Protein AF-A0A149QSA7-F1 (afdb_monomer)

InterPro domains:
  IPR011104 HPr kinase/phosphorylase, C-terminal [PF07475] (36-108)
  IPR011104 HPr kinase/phosphorylase, C-terminal [cd01918] (39-152)
  IPR027417 P-loop containing nucleoside triphosphate hydrolase [G3DSA:3.40.50.300] (38-147)

Organism: NCBI:txid2724927

Solvent-accessible surface area (backbone atoms only — not comparable to full-atom values): 10712 Å² total; per-residue (Å²): 141,81,83,81,81,80,82,73,92,82,69,87,70,93,80,84,88,79,71,98,79,77,79,85,64,100,76,73,98,77,83,76,78,75,55,88,77,27,70,36,73,24,24,31,33,22,52,97,51,44,13,40,37,29,33,50,60,90,89,50,44,46,53,63,52,49,49,62,39,36,77,76,68,32,40,40,26,18,38,66,39,27,34,34,58,65,35,36,37,23,32,49,80,94,39,51,34,38,43,69,42,89,100,79,45,79,44,81,56,80,54,40,76,54,23,44,36,44,30,31,40,38,36,44,85,78,57,59,97,72,45,66,71,37,62,37,91,71,42,66,13,34,36,43,57,39,42,74,84,45,91,58,48,66,58,53,51,53,52,52,45,34,30,67,72,67,76,38,81,58,89,68,35,32,68,43,72,85,72,91,124

Nearest PDB structures (foldseek):
  1jb1-assembly1_A  TM=7.728E-01  e=1.420E-10  Lacticaseibacillus casei
  1kkl-assembly1_C  TM=7.504E-01  e=2.204E-10  Lacticaseibacillus casei
  1kkl-assembly1_B-2  TM=7.654E-01  e=4.987E-10  Lacticaseibacillus casei
  1ko7-assembly1_B  TM=7.505E-01  e=1.279E-09  Staphylococcus xylosus
  3tqf-assembly1_A  TM=7.378E-01  e=2.895E-09  Coxiella burnetii

Structure (mmCIF, N/CA/C/O backbone):
data_AF-A0A149QSA7-F1
#
_entry.id   AF-A0A149QSA7-F1
#
loop_
_atom_site.group_PDB
_atom_site.id
_atom_site.type_symbol
_atom_site.label_atom_id
_atom_site.label_alt_id
_atom_site.label_comp_id
_atom_site.label_asym_id
_atom_site.label_entity_id
_atom_site.label_seq_id
_atom_site.pdbx_PDB_ins_code
_atom_site.Cartn_x
_atom_site.Cartn_y
_atom_site.Cartn_z
_atom_site.occupancy
_atom_site.B_iso_or_equiv
_atom_site.auth_seq_id
_atom_site.auth_comp_id
_atom_site.auth_asym_id
_atom_site.auth_atom_id
_atom_site.pdbx_PDB_model_num
ATOM 1 N N . MET A 1 1 ? -25.552 29.345 -8.276 1.00 35.88 1 MET A N 1
ATOM 2 C CA . MET A 1 1 ? -24.712 30.332 -7.567 1.00 35.88 1 MET A CA 1
ATOM 3 C C . MET A 1 1 ? -24.567 29.843 -6.134 1.00 35.88 1 MET A C 1
ATOM 5 O O . MET A 1 1 ? -25.430 30.113 -5.314 1.00 35.8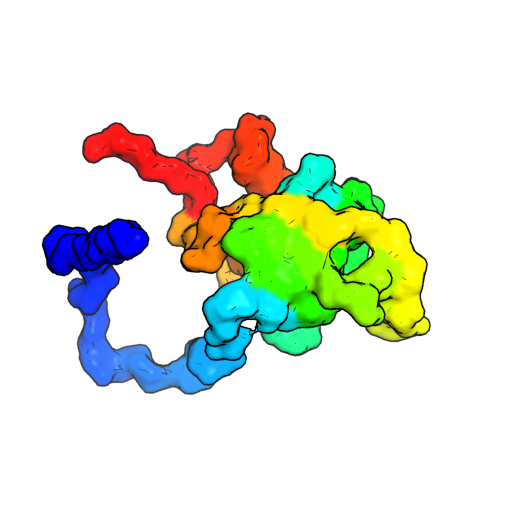8 1 MET A O 1
ATOM 9 N N . VAL A 1 2 ? -23.577 28.984 -5.885 1.00 30.23 2 VAL A N 1
ATOM 10 C CA . VAL A 1 2 ? -23.341 28.371 -4.568 1.00 30.23 2 VAL A CA 1
ATOM 11 C C . VAL A 1 2 ? -22.188 29.125 -3.919 1.00 30.23 2 VAL A C 1
ATOM 13 O O . VAL A 1 2 ? -21.126 29.280 -4.517 1.00 30.23 2 VAL A O 1
ATOM 16 N N . LEU A 1 3 ? -22.463 29.663 -2.737 1.00 27.41 3 LEU A N 1
ATOM 17 C CA . LEU A 1 3 ? -21.576 30.497 -1.940 1.00 27.41 3 LEU A CA 1
ATOM 18 C C . LEU A 1 3 ? -20.421 29.634 -1.396 1.00 27.41 3 LEU A C 1
ATOM 20 O O . LEU A 1 3 ? -20.658 28.694 -0.639 1.00 27.41 3 LEU A O 1
ATOM 24 N N . LEU A 1 4 ? -19.181 29.945 -1.778 1.00 29.92 4 LEU A N 1
ATOM 25 C CA . LEU A 1 4 ? -17.979 29.366 -1.175 1.00 29.92 4 LEU A CA 1
ATOM 26 C C . LEU A 1 4 ? -17.850 29.885 0.264 1.00 29.92 4 LEU A C 1
ATOM 28 O O . LEU A 1 4 ? -17.692 31.085 0.484 1.00 29.92 4 LEU A O 1
ATOM 32 N N . HIS A 1 5 ? -17.928 28.983 1.242 1.00 30.09 5 HIS A N 1
ATOM 33 C CA . HIS A 1 5 ? -17.632 29.291 2.638 1.00 30.09 5 HIS A CA 1
ATOM 34 C C . HIS A 1 5 ? -16.112 29.401 2.813 1.00 30.09 5 HIS A C 1
ATOM 36 O O . HIS A 1 5 ? -15.384 28.410 2.745 1.00 30.09 5 HIS A O 1
ATOM 42 N N . VAL A 1 6 ? -15.641 30.630 3.015 1.00 39.59 6 VAL A N 1
ATOM 43 C CA . VAL A 1 6 ? -14.283 30.945 3.465 1.00 39.59 6 VAL A CA 1
ATOM 44 C C . VAL A 1 6 ? -14.118 30.377 4.877 1.00 39.59 6 VAL A C 1
ATOM 46 O O . VAL A 1 6 ? -14.921 30.679 5.757 1.00 39.59 6 VAL A O 1
ATOM 49 N N . ARG A 1 7 ? -13.111 29.521 5.095 1.00 36.50 7 ARG A N 1
ATOM 50 C CA . ARG A 1 7 ? -12.777 29.014 6.433 1.00 36.50 7 ARG A CA 1
ATOM 51 C C . ARG A 1 7 ? -12.050 30.088 7.253 1.00 36.50 7 ARG A C 1
ATOM 53 O O . ARG A 1 7 ? -11.170 30.780 6.751 1.00 36.50 7 ARG A O 1
ATOM 60 N N . ASP A 1 8 ? -12.482 30.172 8.505 1.00 35.75 8 ASP A N 1
ATOM 61 C CA . ASP A 1 8 ? -12.160 31.102 9.588 1.00 35.75 8 ASP A CA 1
ATOM 62 C C . ASP A 1 8 ? -10.670 31.065 10.031 1.00 35.75 8 ASP A C 1
ATOM 64 O O . ASP A 1 8 ? -10.125 29.972 10.221 1.00 35.75 8 ASP A O 1
ATOM 68 N N . PRO A 1 9 ? -9.994 32.221 10.210 1.00 35.75 9 PRO A N 1
ATOM 69 C CA . PRO A 1 9 ? -8.586 32.317 10.617 1.00 35.75 9 PRO A CA 1
ATOM 70 C C . PRO A 1 9 ? -8.304 32.072 12.116 1.00 35.75 9 PRO A C 1
ATOM 72 O O . PRO A 1 9 ? -7.171 32.268 12.549 1.00 35.75 9 PRO A O 1
ATOM 75 N N . SER A 1 10 ? -9.278 31.640 12.922 1.00 36.38 10 SER A N 1
ATOM 76 C CA . SER A 1 10 ? -9.087 31.396 14.366 1.00 36.38 10 SER A CA 1
ATOM 77 C C . SER A 1 10 ? -8.692 29.959 14.755 1.00 36.38 10 SER A C 1
ATOM 79 O O . SER A 1 10 ? -8.528 29.667 15.939 1.00 36.38 10 SER A O 1
ATOM 81 N N . CYS A 1 11 ? -8.484 29.055 13.791 1.00 35.50 11 CYS A N 1
ATOM 82 C CA . CYS A 1 11 ? -8.043 27.685 14.073 1.00 35.50 11 CYS A CA 1
ATOM 83 C C . CYS A 1 11 ? -6.548 27.659 14.473 1.00 35.50 11 CYS A C 1
ATOM 85 O O . CYS A 1 11 ? -5.706 28.048 13.658 1.00 35.50 11 CYS A O 1
ATOM 87 N N . PRO A 1 12 ? -6.173 27.206 15.687 1.00 35.50 12 PRO A N 1
ATOM 88 C CA . PRO A 1 12 ? -4.783 27.198 16.125 1.00 35.50 12 PRO A CA 1
ATOM 89 C C . PRO A 1 12 ? -4.044 26.020 15.479 1.00 35.50 12 PRO A C 1
ATOM 91 O O . PRO A 1 12 ? -3.998 24.909 16.002 1.00 35.50 12 PRO A O 1
ATOM 94 N N . CYS A 1 13 ? -3.458 26.264 14.311 1.00 34.38 13 CYS A N 1
ATOM 95 C CA . CYS A 1 13 ? -2.411 25.418 13.758 1.00 34.38 13 CYS A CA 1
ATOM 96 C C . CYS A 1 13 ? -1.102 25.641 14.552 1.00 34.38 13 CYS A C 1
ATOM 98 O O . CYS A 1 13 ? -0.731 26.785 14.824 1.00 34.38 13 CYS A O 1
ATOM 100 N N . PRO A 1 14 ? -0.374 24.585 14.956 1.00 38.81 14 PRO A N 1
ATOM 101 C CA . PRO A 1 14 ? 0.877 24.747 15.682 1.00 38.81 14 PRO A CA 1
ATOM 102 C C . PRO A 1 14 ? 1.997 25.083 14.689 1.00 38.81 14 PRO A C 1
ATOM 104 O O . PRO A 1 14 ? 2.620 24.194 14.115 1.00 38.81 14 PRO A O 1
ATOM 107 N N . THR A 1 15 ? 2.260 26.373 14.473 1.00 44.09 15 THR A N 1
ATOM 108 C CA . THR A 1 15 ? 3.392 26.849 13.648 1.00 44.09 15 THR A CA 1
ATOM 109 C C . THR A 1 15 ? 4.375 27.764 14.370 1.00 44.09 15 THR A C 1
ATOM 111 O O . THR A 1 15 ? 5.167 28.429 13.710 1.00 44.09 15 THR A O 1
ATOM 114 N N . GLN A 1 16 ? 4.427 27.799 15.703 1.00 39.84 16 GLN A N 1
ATOM 115 C CA . GLN A 1 16 ? 5.415 28.648 16.382 1.00 39.84 16 GLN A CA 1
ATOM 116 C C . GLN A 1 16 ? 6.243 27.882 17.405 1.00 39.84 16 GLN A C 1
ATOM 118 O O . GLN A 1 16 ? 5.806 27.619 18.520 1.00 39.84 16 GLN A O 1
ATOM 123 N N . GLY A 1 17 ? 7.467 27.546 16.996 1.00 36.38 17 GLY A N 1
ATOM 124 C CA . GLY A 1 17 ? 8.465 26.987 17.894 1.00 36.38 17 GLY A CA 1
ATOM 125 C C . GLY A 1 17 ? 9.698 26.389 17.227 1.00 36.38 17 GLY A C 1
ATOM 126 O O . GLY A 1 17 ? 10.171 25.380 17.725 1.00 36.38 17 GLY A O 1
ATOM 127 N N . LEU A 1 18 ? 10.236 26.956 16.138 1.00 38.78 18 LEU A N 1
ATOM 128 C CA . LEU A 1 18 ? 11.589 26.610 15.677 1.00 38.78 18 LEU A CA 1
ATOM 129 C C . LEU A 1 18 ? 12.336 27.859 15.185 1.00 38.78 18 LEU A C 1
ATOM 131 O O . LEU A 1 18 ? 11.816 28.664 14.417 1.00 38.78 18 LEU A O 1
ATOM 135 N N . SER A 1 19 ? 13.558 28.021 15.687 1.00 31.86 19 SER A N 1
ATOM 136 C CA . SER A 1 19 ? 14.469 29.136 15.432 1.00 31.86 19 SER A CA 1
ATOM 137 C C . SER A 1 19 ? 14.961 29.179 13.970 1.00 31.86 19 SER A C 1
ATOM 139 O O . SER A 1 19 ? 15.050 28.133 13.321 1.00 31.86 19 SER A O 1
ATOM 141 N N . PRO A 1 20 ? 15.360 30.351 13.426 1.00 34.59 20 PRO A N 1
ATOM 142 C CA . PRO A 1 20 ? 15.625 30.528 11.988 1.00 34.59 20 PRO A CA 1
ATOM 143 C C . PRO A 1 20 ? 16.900 29.852 11.443 1.00 34.59 20 PRO A C 1
ATOM 145 O O . PRO A 1 20 ? 17.298 30.125 10.314 1.00 34.59 20 PRO A O 1
ATOM 148 N N . LEU A 1 21 ? 17.584 29.006 12.221 1.00 40.38 21 LEU A N 1
ATOM 149 C CA . LEU A 1 21 ? 18.939 28.529 11.899 1.00 40.38 21 LEU A CA 1
ATOM 150 C C . LEU A 1 21 ? 19.091 27.000 11.821 1.00 40.38 21 LEU A C 1
ATOM 152 O O . LEU A 1 21 ? 20.183 26.525 11.523 1.00 40.38 21 LEU A O 1
ATOM 156 N N . LEU A 1 22 ? 18.011 26.227 11.984 1.00 38.38 22 LEU A N 1
ATOM 157 C CA . LEU A 1 22 ? 18.027 24.755 11.875 1.00 38.38 22 LEU A CA 1
ATOM 158 C C . LEU A 1 22 ? 17.386 24.198 10.589 1.00 38.38 22 LEU A C 1
ATOM 160 O O . LEU A 1 22 ? 17.288 22.988 10.426 1.00 38.38 22 LEU A O 1
ATOM 164 N N . TRP A 1 23 ? 17.014 25.057 9.633 1.00 39.69 23 TRP A N 1
ATOM 165 C CA . TRP A 1 23 ? 16.454 24.637 8.335 1.00 39.69 23 TRP A CA 1
ATOM 166 C C . TRP A 1 23 ? 17.519 24.340 7.254 1.00 39.69 23 TRP A C 1
ATOM 168 O O . TRP A 1 23 ? 17.210 24.038 6.104 1.00 39.69 23 TRP A O 1
ATOM 178 N N . ARG A 1 24 ? 18.814 24.394 7.588 1.00 35.19 24 ARG A N 1
ATOM 179 C CA . ARG A 1 24 ? 19.900 24.057 6.652 1.00 35.19 24 ARG A CA 1
ATOM 180 C C . ARG A 1 24 ? 20.279 22.575 6.730 1.00 35.19 24 ARG A C 1
ATOM 182 O O . ARG A 1 24 ? 21.354 22.231 7.202 1.00 35.19 24 ARG A O 1
ATOM 189 N N . SER A 1 25 ? 19.434 21.699 6.191 1.00 37.12 25 SER A N 1
ATOM 190 C CA . SER A 1 25 ? 19.908 20.450 5.579 1.00 37.12 25 SER A CA 1
ATOM 191 C C . SER A 1 25 ? 19.008 20.068 4.397 1.00 37.12 25 SER A C 1
ATOM 193 O O . SER A 1 25 ? 17.786 20.162 4.452 1.00 37.12 25 SER A O 1
ATOM 195 N N . GLN A 1 26 ? 19.642 19.757 3.269 1.00 45.28 26 GLN A N 1
ATOM 196 C CA . GLN A 1 26 ? 19.064 19.689 1.924 1.00 45.28 26 GLN A CA 1
ATOM 197 C C . GLN A 1 26 ? 18.277 18.391 1.654 1.00 45.28 26 GLN A C 1
ATOM 199 O O . GLN A 1 26 ? 18.602 17.663 0.723 1.00 45.28 26 GLN A O 1
ATOM 204 N N . SER A 1 27 ? 17.230 18.099 2.429 1.00 50.31 27 SER A N 1
ATOM 205 C CA . SER A 1 27 ? 16.425 16.882 2.240 1.00 50.31 27 SER A CA 1
ATOM 206 C C . SER A 1 27 ? 14.978 17.111 2.670 1.00 50.31 27 SER A C 1
ATOM 208 O O . SER A 1 27 ? 14.703 16.992 3.852 1.00 50.31 27 SER A O 1
ATOM 210 N N . ILE A 1 28 ? 14.071 17.459 1.739 1.00 44.62 28 ILE A N 1
ATOM 211 C CA . ILE A 1 28 ? 12.600 17.196 1.790 1.00 44.62 28 ILE A CA 1
ATOM 212 C C . ILE A 1 28 ? 11.835 17.858 0.620 1.00 44.62 28 ILE A C 1
ATOM 214 O O . ILE A 1 28 ? 10.758 17.398 0.252 1.00 44.62 28 ILE A O 1
ATOM 218 N N . MET A 1 29 ? 12.410 18.840 -0.079 1.00 35.41 29 MET A N 1
ATOM 219 C CA . MET A 1 29 ? 11.787 19.510 -1.242 1.00 35.41 29 MET A CA 1
ATOM 220 C C . MET A 1 29 ? 11.980 18.762 -2.585 1.00 35.41 29 MET A C 1
ATOM 222 O O . MET A 1 29 ? 12.370 19.354 -3.584 1.00 35.41 29 MET A O 1
ATOM 226 N N . SER A 1 30 ? 11.746 17.446 -2.624 1.00 41.50 30 SER A N 1
ATOM 227 C CA . SER A 1 30 ? 11.795 16.639 -3.870 1.00 41.50 30 SER A CA 1
ATOM 228 C C . SER A 1 30 ? 10.676 15.586 -3.971 1.00 41.50 30 SER A C 1
ATOM 230 O O . SER A 1 30 ? 10.393 15.060 -5.043 1.00 41.50 30 SER A O 1
ATOM 232 N N . VAL A 1 31 ? 9.947 15.321 -2.881 1.00 46.78 31 VAL A N 1
ATOM 233 C CA . VAL A 1 31 ? 8.899 14.279 -2.847 1.00 46.78 31 VAL A CA 1
ATOM 234 C C . VAL A 1 31 ? 7.495 14.841 -3.132 1.00 46.78 31 VAL A C 1
ATOM 236 O O . VAL A 1 31 ? 6.516 14.102 -3.112 1.00 46.78 31 VAL A O 1
ATOM 239 N N . LEU A 1 32 ? 7.371 16.141 -3.418 1.00 42.56 32 LEU A N 1
ATOM 240 C CA . LEU A 1 32 ? 6.082 16.803 -3.621 1.00 42.56 32 LEU A CA 1
ATOM 241 C C . LEU A 1 32 ? 5.891 17.301 -5.067 1.00 42.56 32 LEU A C 1
ATOM 243 O O . LEU A 1 32 ? 5.800 18.500 -5.304 1.00 42.56 32 LEU A O 1
ATOM 247 N N . SER A 1 33 ? 5.783 16.403 -6.047 1.00 41.12 33 SER A N 1
ATOM 248 C CA . SER A 1 33 ? 5.100 16.726 -7.311 1.00 41.12 33 SER A CA 1
ATOM 249 C C . SER A 1 33 ? 3.613 16.375 -7.178 1.00 41.12 33 SER A C 1
ATOM 251 O O . SER A 1 33 ? 3.139 15.375 -7.707 1.00 41.12 33 SER A O 1
ATOM 253 N N . PHE A 1 34 ? 2.882 17.178 -6.400 1.00 45.34 34 PHE A N 1
ATOM 254 C CA . PHE A 1 34 ? 1.440 17.023 -6.188 1.00 45.34 34 PHE A CA 1
ATOM 255 C C . PHE A 1 34 ? 0.677 18.005 -7.075 1.00 45.34 34 PHE A C 1
ATOM 257 O O . PHE A 1 34 ? 0.839 19.217 -6.945 1.00 45.34 34 PHE A O 1
ATOM 264 N N . LEU A 1 35 ? -0.164 17.474 -7.960 1.00 40.09 35 LEU A N 1
ATOM 265 C CA . LEU A 1 35 ? -1.248 18.222 -8.594 1.00 40.09 35 LEU A CA 1
ATOM 266 C C . LEU A 1 35 ? -2.564 17.920 -7.845 1.00 40.09 35 LEU A C 1
ATOM 268 O O . LEU A 1 35 ? -2.708 16.811 -7.322 1.00 40.09 35 LEU A O 1
ATOM 272 N N . PRO A 1 36 ? -3.488 18.894 -7.744 1.00 44.22 36 PRO A N 1
ATOM 273 C CA . PRO A 1 36 ? -4.786 18.725 -7.091 1.00 44.22 36 PRO A CA 1
ATOM 274 C C . PRO A 1 36 ? -5.636 17.784 -7.957 1.00 44.22 36 PRO A C 1
ATOM 276 O O . PRO A 1 36 ? -5.774 18.058 -9.140 1.00 44.22 36 PRO A O 1
ATOM 279 N N . GLU A 1 37 ? -6.127 16.668 -7.403 1.00 54.72 37 GLU A N 1
ATOM 280 C CA . GLU A 1 37 ? -6.641 15.512 -8.176 1.00 54.72 37 GLU A CA 1
ATOM 281 C C . GLU A 1 37 ? -5.602 15.006 -9.189 1.00 54.72 37 GLU A C 1
ATOM 283 O O . GLU A 1 37 ? -5.449 15.486 -10.313 1.00 54.72 37 GLU A O 1
ATOM 288 N N . GLY A 1 38 ? -4.769 14.079 -8.724 1.00 76.56 38 GLY A N 1
ATOM 289 C CA . GLY A 1 38 ? -3.429 13.929 -9.271 1.00 76.56 38 GLY A CA 1
ATOM 290 C C . GLY A 1 38 ? -3.010 12.487 -9.465 1.00 76.56 38 GLY A C 1
ATOM 291 O O . GLY A 1 38 ? -3.217 11.628 -8.610 1.00 76.56 38 GLY A O 1
ATOM 292 N N . SER A 1 39 ? -2.343 12.242 -10.593 1.00 88.81 39 SER A N 1
ATOM 293 C CA . SER A 1 39 ? -1.519 11.053 -10.774 1.00 88.81 39 SER A CA 1
ATOM 294 C C . SER A 1 39 ? -0.282 11.151 -9.880 1.00 88.81 39 SER A C 1
ATOM 296 O O . SER A 1 39 ? 0.520 12.073 -10.031 1.00 88.81 39 SER A O 1
ATOM 298 N N . VAL A 1 40 ? -0.097 10.186 -8.983 1.00 93.06 40 VAL A N 1
ATOM 299 C CA . VAL A 1 40 ? 1.069 10.088 -8.097 1.00 93.06 40 VAL A CA 1
ATOM 300 C C . VAL A 1 40 ? 1.935 8.888 -8.471 1.00 93.06 40 VAL A C 1
ATOM 302 O O . VAL A 1 40 ? 1.430 7.861 -8.923 1.00 93.06 40 VAL A O 1
ATOM 305 N N . HIS A 1 41 ? 3.252 9.004 -8.276 1.00 94.12 41 HIS A N 1
ATOM 306 C CA . HIS A 1 41 ? 4.168 7.876 -8.452 1.00 94.12 41 HIS A CA 1
ATOM 307 C C . HIS A 1 41 ? 4.161 6.986 -7.201 1.00 94.12 41 HIS A C 1
ATOM 309 O O . HIS A 1 41 ? 4.815 7.279 -6.193 1.00 94.12 41 HIS A O 1
ATOM 315 N N . ALA A 1 42 ? 3.371 5.921 -7.255 1.00 96.56 42 ALA A N 1
ATOM 316 C CA . ALA A 1 42 ? 3.065 5.037 -6.138 1.00 96.56 42 ALA A CA 1
ATOM 317 C C . ALA A 1 42 ? 2.593 3.672 -6.662 1.00 96.56 42 ALA A C 1
ATOM 319 O O . ALA A 1 42 ? 2.347 3.513 -7.854 1.00 96.56 42 ALA A O 1
ATOM 320 N N . CYS A 1 43 ? 2.424 2.715 -5.755 1.00 98.00 43 CYS A N 1
ATOM 321 C CA . CYS A 1 43 ? 1.683 1.480 -6.015 1.00 98.00 43 CYS A CA 1
ATOM 322 C C . CYS A 1 43 ? 0.457 1.457 -5.104 1.00 98.00 43 CYS A C 1
ATOM 324 O O . CYS A 1 43 ? 0.506 1.987 -3.993 1.00 98.00 43 CYS A O 1
ATOM 326 N N . CYS A 1 44 ? -0.631 0.831 -5.529 1.00 98.56 44 CYS A N 1
ATOM 327 C CA . CYS A 1 44 ? -1.794 0.612 -4.688 1.00 98.56 44 CYS A CA 1
ATOM 328 C C . CYS A 1 44 ? -2.274 -0.833 -4.814 1.00 98.56 44 CYS A C 1
ATOM 330 O O . CYS A 1 44 ? -2.397 -1.371 -5.914 1.00 98.56 44 CYS A O 1
ATOM 332 N N . VAL A 1 45 ? -2.538 -1.445 -3.664 1.00 98.81 45 VAL A N 1
ATOM 333 C CA . VAL A 1 45 ? -3.133 -2.778 -3.536 1.00 98.81 45 VAL A CA 1
ATOM 334 C C . VAL A 1 45 ? -4.314 -2.706 -2.578 1.00 98.81 45 VAL A C 1
ATOM 336 O O . VAL A 1 45 ? -4.354 -1.812 -1.732 1.00 98.81 45 VAL A O 1
ATOM 339 N N . ALA A 1 46 ? -5.265 -3.626 -2.676 1.00 98.69 46 ALA A N 1
ATOM 340 C CA . ALA A 1 46 ? -6.476 -3.615 -1.865 1.00 98.69 46 ALA A CA 1
ATOM 341 C C . ALA A 1 46 ? -6.730 -4.957 -1.183 1.00 98.69 46 ALA A C 1
ATOM 343 O O . ALA A 1 46 ? -6.373 -6.010 -1.697 1.00 98.69 46 ALA A O 1
ATOM 344 N N . TRP A 1 47 ? -7.379 -4.909 -0.023 1.00 98.25 47 TRP A N 1
ATOM 345 C CA . TRP A 1 47 ? -7.933 -6.080 0.646 1.00 98.25 47 TRP A CA 1
ATOM 346 C C . TRP A 1 47 ? -9.420 -5.841 0.860 1.00 98.25 47 TRP A C 1
ATOM 348 O O . TRP A 1 47 ? -9.786 -4.951 1.623 1.00 98.25 47 TRP A O 1
ATOM 358 N N . ASN A 1 48 ? -10.281 -6.611 0.191 1.00 95.00 48 ASN A N 1
ATOM 359 C CA . ASN A 1 48 ? -11.739 -6.438 0.263 1.00 95.00 48 ASN A CA 1
ATOM 360 C C . ASN A 1 48 ? -12.207 -4.993 -0.036 1.00 95.00 48 ASN A C 1
ATOM 362 O O . ASN A 1 48 ? -13.146 -4.502 0.583 1.00 95.00 48 ASN A O 1
ATOM 366 N N . GLY A 1 49 ? -11.539 -4.299 -0.965 1.00 93.94 49 GLY A N 1
ATOM 367 C CA . GLY A 1 49 ? -11.857 -2.915 -1.348 1.00 93.94 49 GLY A CA 1
ATOM 368 C C . GLY A 1 49 ? -11.182 -1.819 -0.509 1.00 93.94 49 GLY A C 1
ATOM 369 O O . GLY A 1 49 ? -11.185 -0.659 -0.927 1.00 93.94 49 GLY A O 1
ATOM 370 N N . ASP A 1 50 ? -10.541 -2.163 0.614 1.00 98.19 50 ASP A N 1
ATOM 371 C CA . ASP A 1 50 ? -9.752 -1.218 1.408 1.00 98.19 50 ASP A CA 1
ATOM 372 C C . ASP A 1 50 ? -8.304 -1.158 0.902 1.00 98.19 50 ASP A C 1
ATOM 374 O O . ASP A 1 50 ? -7.550 -2.134 0.938 1.00 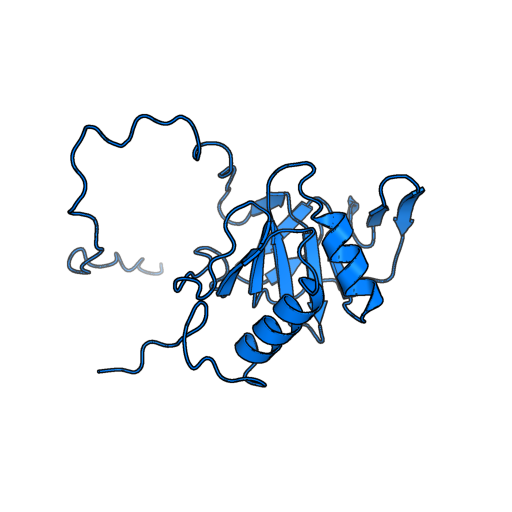98.19 50 ASP A O 1
ATOM 378 N N . GLY A 1 51 ? -7.923 0.015 0.403 1.00 98.44 51 GLY A N 1
ATOM 379 C CA . GLY A 1 51 ? -6.669 0.273 -0.289 1.00 98.44 51 GLY A CA 1
ATOM 380 C C . GLY A 1 51 ? -5.502 0.617 0.637 1.00 98.44 51 GLY A C 1
ATOM 381 O O . GLY A 1 51 ? -5.632 1.384 1.599 1.00 98.44 51 GLY A O 1
ATOM 382 N N . VAL A 1 52 ? -4.331 0.101 0.271 1.00 98.69 52 VAL A N 1
ATOM 383 C CA . VAL A 1 52 ? -3.016 0.467 0.796 1.00 98.69 52 VAL A CA 1
ATOM 384 C C . VAL A 1 52 ? -2.246 1.193 -0.303 1.00 98.69 52 VAL A C 1
ATOM 386 O O . VAL A 1 52 ? -1.874 0.593 -1.311 1.00 98.69 52 VAL A O 1
ATOM 389 N N . LEU A 1 53 ? -1.989 2.485 -0.109 1.00 98.56 53 LEU A N 1
ATOM 390 C CA . LEU A 1 53 ? -1.166 3.292 -1.007 1.00 98.56 53 LEU A CA 1
ATOM 391 C C . LEU A 1 53 ? 0.301 3.222 -0.572 1.00 98.56 53 LEU A C 1
ATOM 393 O O . LEU A 1 53 ? 0.657 3.664 0.517 1.00 98.56 53 LEU A O 1
ATOM 397 N N . ILE A 1 54 ? 1.172 2.691 -1.420 1.00 98.38 54 ILE A N 1
ATOM 398 C CA . ILE A 1 54 ? 2.599 2.507 -1.155 1.00 98.38 54 ILE A CA 1
ATOM 399 C C . ILE A 1 54 ? 3.375 3.581 -1.909 1.00 98.38 54 ILE A C 1
ATOM 401 O O . ILE A 1 54 ? 3.394 3.626 -3.138 1.00 98.38 54 ILE A O 1
ATOM 405 N N . SER A 1 55 ? 4.049 4.448 -1.167 1.00 96.12 55 SER A N 1
ATOM 406 C CA . SER A 1 55 ? 4.789 5.593 -1.693 1.00 96.12 55 SER A CA 1
ATOM 407 C C . SER A 1 55 ? 6.219 5.608 -1.165 1.00 96.12 55 SER A C 1
ATOM 409 O O . SER A 1 55 ? 6.541 4.957 -0.176 1.00 96.12 55 SER A O 1
ATOM 411 N N . GLY A 1 56 ? 7.099 6.340 -1.838 1.00 93.62 56 GLY A N 1
ATOM 412 C CA . GLY A 1 56 ? 8.508 6.442 -1.475 1.00 93.62 56 GLY A CA 1
ATOM 413 C C . GLY A 1 56 ? 9.386 6.719 -2.695 1.00 93.62 56 GLY A C 1
ATOM 414 O O . GLY A 1 56 ? 8.885 6.687 -3.830 1.00 93.62 56 GLY A O 1
ATOM 415 N N . PRO A 1 57 ? 10.685 6.982 -2.480 1.00 91.56 57 PRO A N 1
ATOM 416 C CA . PRO A 1 57 ? 11.623 7.293 -3.554 1.00 91.56 57 PRO A CA 1
ATOM 417 C C . PRO A 1 57 ? 11.643 6.230 -4.670 1.00 91.56 57 PRO A C 1
ATOM 419 O O . PRO A 1 57 ? 11.280 5.069 -4.445 1.00 91.56 57 PRO A O 1
ATOM 422 N N . PRO A 1 58 ? 12.061 6.578 -5.898 1.00 88.94 58 PRO A N 1
ATOM 423 C CA . PRO A 1 58 ? 12.376 5.581 -6.918 1.00 88.94 58 PRO A CA 1
ATOM 424 C C . PRO A 1 58 ? 13.355 4.533 -6.372 1.00 88.94 58 PRO A C 1
ATOM 426 O O . PRO A 1 58 ? 14.275 4.865 -5.629 1.00 88.94 58 PRO A O 1
ATOM 429 N N . GLY A 1 59 ? 13.131 3.259 -6.696 1.00 89.06 59 GLY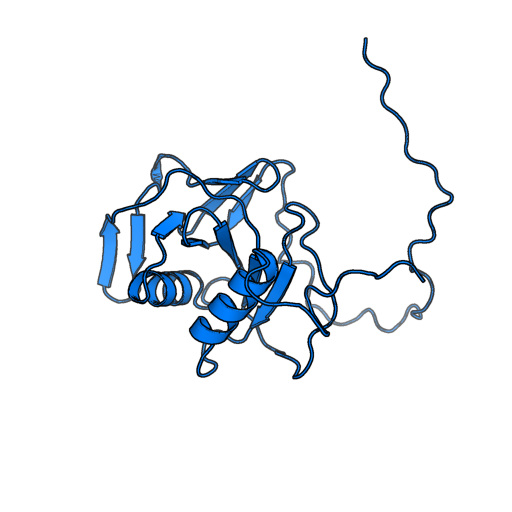 A N 1
ATOM 430 C CA . GLY A 1 59 ? 13.972 2.162 -6.205 1.00 89.06 59 GLY A CA 1
ATOM 431 C C . GLY A 1 59 ? 13.745 1.740 -4.745 1.00 89.06 59 GLY A C 1
ATOM 432 O O . GLY A 1 59 ? 14.354 0.769 -4.316 1.00 89.06 59 GLY A O 1
ATOM 433 N N . SER A 1 60 ? 12.832 2.368 -3.990 1.00 91.81 60 SER A N 1
ATOM 434 C CA . SER A 1 60 ? 12.561 1.997 -2.585 1.00 91.81 60 SER A CA 1
ATOM 435 C C . SER A 1 60 ? 11.830 0.658 -2.388 1.00 91.81 60 SER A C 1
ATOM 437 O O . SER A 1 60 ? 11.530 0.285 -1.256 1.00 91.81 60 SER A O 1
ATOM 439 N N . GLY A 1 61 ? 11.509 -0.061 -3.469 1.00 93.50 61 GLY A N 1
ATOM 440 C CA . GLY A 1 61 ? 10.806 -1.345 -3.411 1.00 93.50 61 GLY A CA 1
ATOM 441 C C . GLY A 1 61 ? 9.281 -1.238 -3.296 1.00 93.50 61 GLY A C 1
ATOM 442 O O . GLY A 1 61 ? 8.663 -2.120 -2.709 1.00 93.50 61 GLY A O 1
ATOM 443 N N . LYS A 1 62 ? 8.657 -0.181 -3.843 1.00 95.94 62 LYS A N 1
ATOM 444 C CA . LYS A 1 62 ? 7.186 -0.023 -3.853 1.00 95.94 62 LYS A CA 1
ATOM 445 C C . LYS A 1 62 ? 6.479 -1.212 -4.521 1.00 95.94 62 LYS A C 1
ATOM 447 O O . LYS A 1 62 ? 5.662 -1.859 -3.872 1.00 95.94 62 LYS A O 1
ATOM 452 N N . SER A 1 63 ? 6.856 -1.532 -5.762 1.00 95.38 63 SER A N 1
ATOM 453 C CA . SER A 1 63 ? 6.284 -2.646 -6.536 1.00 95.38 63 SER A CA 1
ATOM 454 C C . SER A 1 63 ? 6.621 -4.005 -5.916 1.00 95.38 63 SER A C 1
ATOM 456 O O . SER A 1 63 ? 5.762 -4.869 -5.824 1.00 95.38 63 SER A O 1
ATOM 458 N N . GLU A 1 64 ? 7.830 -4.163 -5.369 1.00 95.25 64 GLU A N 1
ATOM 459 C CA . GLU A 1 64 ? 8.234 -5.372 -4.633 1.00 95.25 64 GLU A CA 1
ATOM 460 C C . GLU A 1 64 ? 7.380 -5.598 -3.373 1.00 95.25 64 GLU A C 1
ATOM 462 O O . GLU A 1 64 ? 6.985 -6.714 -3.041 1.00 95.25 64 GLU A O 1
ATOM 467 N N . LEU A 1 65 ? 7.066 -4.534 -2.631 1.00 96.69 65 LEU A N 1
ATOM 468 C CA . LEU A 1 65 ? 6.159 -4.634 -1.494 1.00 96.69 65 LEU A CA 1
ATOM 469 C C . LEU A 1 65 ? 4.714 -4.902 -1.934 1.00 96.69 65 LEU A C 1
ATOM 471 O O . LEU A 1 65 ? 4.032 -5.675 -1.265 1.00 96.69 65 LEU A O 1
ATOM 475 N N . ALA A 1 66 ? 4.261 -4.295 -3.034 1.00 97.50 66 ALA A N 1
ATOM 476 C CA . ALA A 1 66 ? 2.952 -4.581 -3.614 1.00 97.50 66 ALA A CA 1
ATOM 477 C C . ALA A 1 66 ? 2.829 -6.067 -3.984 1.00 97.50 66 ALA A C 1
ATOM 479 O O . ALA A 1 66 ? 1.865 -6.707 -3.575 1.00 97.50 66 ALA A O 1
ATOM 480 N N . LEU A 1 67 ? 3.847 -6.637 -4.635 1.00 96.75 67 LEU A N 1
ATOM 481 C CA . LEU A 1 67 ? 3.894 -8.053 -4.998 1.00 96.75 67 LEU A CA 1
ATOM 482 C C . LEU A 1 67 ? 3.803 -8.967 -3.766 1.00 96.75 67 LEU A C 1
ATOM 484 O O . LEU A 1 67 ? 2.949 -9.843 -3.709 1.00 96.75 67 LEU A O 1
ATOM 488 N N . ARG A 1 68 ? 4.589 -8.693 -2.716 1.00 96.62 68 ARG A N 1
ATOM 489 C CA . ARG A 1 68 ? 4.523 -9.461 -1.455 1.00 96.62 68 ARG A CA 1
ATOM 490 C C . ARG A 1 68 ? 3.171 -9.357 -0.744 1.00 96.62 68 ARG A C 1
ATOM 492 O O . ARG A 1 68 ? 2.801 -10.256 0.007 1.00 96.62 68 ARG A O 1
ATOM 499 N N . LEU A 1 69 ? 2.449 -8.248 -0.918 1.00 98.00 69 LEU A N 1
ATOM 500 C CA . LEU A 1 69 ? 1.077 -8.112 -0.423 1.00 98.00 69 LEU A CA 1
ATOM 501 C C . LEU A 1 69 ? 0.106 -8.927 -1.286 1.00 98.00 69 LEU A C 1
ATOM 503 O O . LEU A 1 69 ? -0.769 -9.596 -0.737 1.00 98.00 69 LEU A O 1
ATOM 507 N N . MET A 1 70 ? 0.285 -8.928 -2.607 1.00 98.06 70 MET A N 1
ATOM 508 C CA . MET A 1 70 ? -0.512 -9.751 -3.518 1.00 98.06 70 MET A CA 1
ATOM 509 C C . MET A 1 70 ? -0.358 -11.246 -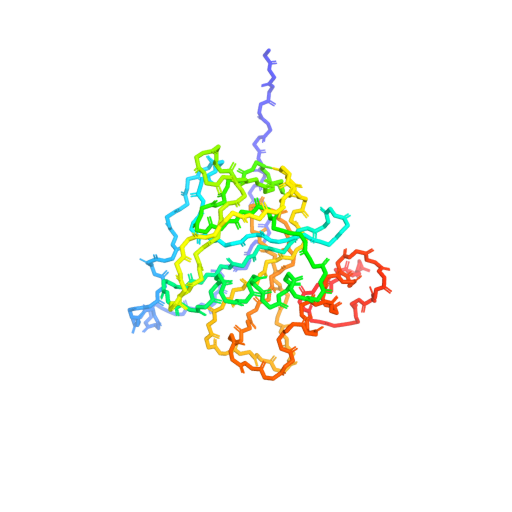3.221 1.00 98.06 70 MET A C 1
ATOM 511 O O . MET A 1 70 ? -1.361 -11.947 -3.121 1.00 98.06 70 MET A O 1
ATOM 515 N N . ASP A 1 71 ? 0.862 -11.710 -2.936 1.00 96.94 71 ASP A N 1
ATOM 516 C CA . ASP A 1 71 ? 1.141 -13.105 -2.560 1.00 96.94 71 ASP A CA 1
ATOM 517 C C . ASP A 1 71 ? 0.377 -13.570 -1.311 1.00 96.94 71 ASP A C 1
ATOM 519 O O . ASP A 1 71 ? 0.129 -14.762 -1.131 1.00 96.94 71 ASP A O 1
ATOM 523 N N . VAL A 1 72 ? -0.014 -12.641 -0.429 1.00 97.25 72 VAL A N 1
ATOM 524 C CA . VAL A 1 72 ? -0.800 -12.956 0.774 1.00 97.25 72 VAL A CA 1
ATOM 525 C C . VAL A 1 72 ? -2.293 -12.663 0.627 1.00 97.25 72 VAL A C 1
ATOM 527 O O . VAL A 1 72 ? -3.009 -12.763 1.627 1.00 97.25 72 VAL A O 1
ATOM 530 N N . GLY A 1 73 ? -2.754 -12.332 -0.585 1.00 97.62 73 GLY A N 1
ATOM 531 C CA . GLY A 1 73 ? -4.167 -12.207 -0.955 1.00 97.62 73 GLY A CA 1
ATOM 532 C C . GLY A 1 73 ? -4.677 -10.784 -1.197 1.00 97.62 73 GLY A C 1
ATOM 533 O O . GLY A 1 73 ? -5.887 -10.589 -1.179 1.00 97.62 73 GLY A O 1
ATOM 534 N N . PHE A 1 74 ? -3.803 -9.787 -1.367 1.00 98.56 74 PHE A N 1
ATOM 535 C CA . PHE A 1 74 ? -4.240 -8.460 -1.816 1.00 98.56 74 PHE A CA 1
ATOM 536 C C . PHE A 1 74 ? -4.443 -8.428 -3.337 1.00 98.56 74 PHE A C 1
ATOM 538 O O . PHE A 1 74 ? -3.680 -9.028 -4.089 1.00 98.56 74 PHE A O 1
ATOM 545 N N . ASP A 1 75 ? -5.409 -7.643 -3.795 1.00 98.50 75 ASP A N 1
ATOM 546 C CA . ASP A 1 75 ? -5.616 -7.375 -5.214 1.00 98.50 75 ASP A CA 1
ATOM 547 C C . ASP A 1 75 ? -4.789 -6.169 -5.667 1.00 98.50 75 ASP A C 1
ATOM 549 O O . ASP A 1 75 ? -4.683 -5.165 -4.955 1.00 98.50 75 ASP A O 1
ATOM 553 N N . LEU A 1 76 ? -4.228 -6.228 -6.876 1.00 98.69 76 LEU A N 1
ATOM 554 C CA . LEU A 1 76 ? -3.601 -5.060 -7.491 1.00 98.69 76 LEU A CA 1
ATOM 555 C C . LEU A 1 76 ? -4.672 -4.008 -7.815 1.00 98.69 76 LEU A C 1
ATOM 557 O O . LEU A 1 76 ? -5.683 -4.331 -8.432 1.00 98.69 76 LEU A O 1
ATOM 561 N N . VAL A 1 77 ? -4.425 -2.748 -7.455 1.00 98.62 77 VAL A N 1
ATOM 562 C CA . VAL A 1 77 ? -5.214 -1.598 -7.929 1.00 98.62 77 VAL A CA 1
ATOM 563 C C . VAL A 1 77 ? -4.440 -0.885 -9.036 1.00 98.62 77 VAL A C 1
ATOM 565 O O . VAL A 1 77 ? -4.972 -0.651 -10.117 1.00 98.62 77 VAL A O 1
ATOM 568 N N . ALA A 1 78 ? -3.171 -0.553 -8.776 1.00 98.25 78 ALA A N 1
ATOM 569 C CA . ALA A 1 78 ? -2.293 0.139 -9.716 1.00 98.25 78 ALA A CA 1
ATOM 570 C C . ALA A 1 78 ? -0.810 -0.036 -9.342 1.00 98.25 78 ALA A C 1
ATOM 572 O O . ALA A 1 78 ? -0.467 -0.102 -8.161 1.00 98.25 78 ALA A O 1
ATOM 573 N N . ASP A 1 79 ? 0.072 -0.043 -10.340 1.00 97.44 79 ASP A N 1
ATOM 574 C CA . ASP A 1 79 ? 1.532 -0.026 -10.185 1.00 97.44 79 ASP A CA 1
ATOM 575 C C . ASP A 1 79 ? 2.129 1.162 -10.960 1.00 97.44 79 ASP A C 1
ATOM 577 O O . ASP A 1 79 ? 1.556 1.607 -11.956 1.00 97.44 79 ASP A O 1
ATOM 581 N N . ASP A 1 80 ? 3.265 1.686 -10.489 1.00 94.75 80 ASP A N 1
ATOM 582 C CA . ASP A 1 80 ? 3.981 2.883 -10.978 1.00 94.75 80 ASP A CA 1
ATOM 583 C C . ASP A 1 80 ? 3.224 4.224 -10.888 1.00 94.75 80 ASP A C 1
ATOM 585 O O . ASP A 1 80 ? 3.756 5.207 -10.355 1.00 94.75 80 ASP A O 1
ATOM 589 N N . ARG A 1 81 ? 1.986 4.292 -11.386 1.00 95.19 81 ARG A N 1
ATOM 590 C CA . ARG A 1 81 ? 1.130 5.484 -11.356 1.00 95.19 81 ARG A CA 1
ATOM 591 C C . ARG A 1 81 ? -0.238 5.156 -10.786 1.00 95.19 81 ARG A C 1
ATOM 593 O O . ARG A 1 81 ? -0.964 4.333 -11.330 1.00 95.19 81 ARG A O 1
ATOM 600 N N . VAL A 1 82 ? -0.618 5.894 -9.749 1.00 96.94 82 VAL A N 1
ATOM 601 C CA . VAL A 1 82 ? -1.942 5.822 -9.122 1.00 96.94 82 VAL A CA 1
ATOM 602 C C . VAL A 1 82 ? -2.670 7.131 -9.394 1.00 96.94 82 VAL A C 1
ATOM 604 O O . VAL A 1 82 ? -2.106 8.201 -9.171 1.00 96.94 82 VAL A O 1
ATOM 607 N N . LEU A 1 83 ? -3.900 7.062 -9.887 1.00 96.50 83 LEU A N 1
ATOM 608 C CA . LEU A 1 83 ? -4.810 8.202 -9.947 1.00 96.50 83 LEU A CA 1
ATOM 609 C C . LEU A 1 83 ? -5.546 8.302 -8.612 1.00 96.50 83 LEU A C 1
ATOM 611 O O . LEU A 1 83 ? -6.040 7.289 -8.117 1.00 96.50 83 LEU A O 1
ATOM 615 N N . LEU A 1 84 ? -5.599 9.503 -8.036 1.00 95.75 84 LEU A N 1
ATOM 616 C CA . LEU A 1 84 ? -6.339 9.776 -6.807 1.00 95.75 84 LEU A CA 1
ATOM 617 C C . LEU A 1 84 ? -7.481 10.754 -7.082 1.00 95.75 84 LEU A C 1
ATOM 619 O O . LEU A 1 84 ? -7.236 11.886 -7.501 1.00 95.75 84 LEU A O 1
ATOM 623 N N . ASP A 1 85 ? -8.698 10.306 -6.787 1.00 94.44 85 ASP A N 1
ATOM 624 C CA . ASP A 1 85 ? -9.919 11.111 -6.722 1.00 94.44 85 ASP A CA 1
ATOM 625 C C . ASP A 1 85 ? -10.432 11.072 -5.274 1.00 94.44 85 ASP A C 1
ATOM 627 O O . ASP A 1 85 ? -10.983 10.072 -4.797 1.00 94.44 85 ASP A O 1
ATOM 631 N N . GLY A 1 86 ? -10.109 12.119 -4.511 1.00 93.38 86 GLY A N 1
ATOM 632 C CA . GLY A 1 86 ? -10.256 12.123 -3.056 1.00 93.38 86 GLY A CA 1
ATOM 633 C C . GLY A 1 86 ? -9.514 10.949 -2.404 1.00 93.38 86 GLY A C 1
ATOM 634 O O . GLY A 1 86 ? -8.292 10.838 -2.490 1.00 93.38 86 GLY A O 1
ATOM 635 N N . ALA A 1 87 ? -10.261 10.061 -1.742 1.00 95.38 87 ALA A N 1
ATOM 636 C CA . ALA A 1 87 ? -9.724 8.849 -1.119 1.00 95.38 87 ALA A CA 1
ATOM 637 C C . ALA A 1 87 ? -9.743 7.621 -2.045 1.00 95.38 87 ALA A C 1
ATOM 639 O O . ALA A 1 87 ? -9.321 6.545 -1.627 1.00 95.38 87 ALA A O 1
ATOM 640 N N . VAL A 1 88 ? -10.255 7.731 -3.270 1.00 97.62 88 VAL A N 1
ATOM 641 C CA . VAL A 1 88 ? -10.356 6.605 -4.202 1.00 97.62 88 VAL A CA 1
ATOM 642 C C . VAL A 1 88 ? -9.103 6.546 -5.069 1.00 97.62 88 VAL A C 1
ATOM 644 O O . VAL A 1 88 ? -8.748 7.514 -5.736 1.00 97.62 88 VAL A O 1
ATOM 647 N N . ALA A 1 89 ? -8.436 5.393 -5.062 1.00 98.06 89 ALA A N 1
ATOM 648 C CA . ALA A 1 89 ? -7.293 5.096 -5.914 1.00 98.06 89 ALA A CA 1
ATOM 649 C C . ALA A 1 89 ? -7.712 4.236 -7.108 1.00 98.06 89 ALA A C 1
ATOM 651 O O . ALA A 1 89 ? -8.482 3.291 -6.943 1.00 98.06 89 ALA A O 1
ATOM 652 N N . SER A 1 90 ? -7.163 4.524 -8.286 1.00 98.12 90 SER A N 1
ATOM 653 C CA . SER A 1 90 ? -7.321 3.719 -9.504 1.00 98.12 90 SER A CA 1
ATOM 654 C C . SER A 1 90 ? -6.054 3.748 -10.368 1.00 98.12 90 SER A C 1
ATOM 656 O O . SER A 1 90 ? -5.129 4.529 -10.123 1.00 98.12 90 SER A O 1
ATOM 658 N N . ALA A 1 91 ? -5.983 2.878 -11.377 1.00 97.75 91 ALA A N 1
ATOM 659 C CA . ALA A 1 91 ? -4.916 2.903 -12.376 1.00 97.75 91 ALA A CA 1
ATOM 660 C C . ALA A 1 91 ? -5.293 3.791 -13.575 1.00 97.75 91 ALA A C 1
ATOM 662 O O . ALA A 1 91 ? -6.449 3.777 -14.007 1.00 97.75 91 ALA A O 1
ATOM 663 N N . PRO A 1 92 ? -4.327 4.486 -14.203 1.00 96.88 92 PRO A N 1
ATOM 664 C CA . PRO A 1 92 ? -4.493 4.953 -15.574 1.00 96.88 92 PRO A CA 1
ATOM 665 C C . PRO A 1 92 ? -4.803 3.776 -16.505 1.00 96.88 92 PRO A C 1
ATOM 667 O O . PRO A 1 92 ? -4.183 2.720 -16.389 1.00 96.88 92 PRO A O 1
ATOM 670 N N . GLU A 1 93 ? -5.688 3.975 -17.483 1.00 95.56 93 GLU A N 1
ATOM 671 C CA . GLU A 1 93 ? -6.161 2.914 -18.389 1.00 95.56 93 GLU A CA 1
ATOM 672 C C . GLU A 1 93 ? -5.017 2.117 -19.041 1.00 95.56 93 GLU A C 1
ATOM 674 O O . GLU A 1 93 ? -5.049 0.891 -19.097 1.00 95.56 93 GLU A O 1
ATOM 679 N N . ARG A 1 94 ? -3.948 2.806 -19.463 1.00 95.94 94 ARG A N 1
ATOM 680 C CA . ARG A 1 94 ? -2.786 2.174 -20.112 1.00 95.94 94 ARG A CA 1
ATOM 681 C C . ARG A 1 94 ? -1.967 1.265 -19.190 1.00 95.94 94 ARG A C 1
ATOM 683 O O . ARG A 1 94 ? -1.216 0.438 -19.698 1.00 95.94 94 ARG A O 1
ATOM 690 N N . LEU A 1 95 ? -2.072 1.445 -17.875 1.00 96.56 95 LEU A N 1
ATOM 691 C CA . LEU A 1 95 ? -1.309 0.710 -16.860 1.00 96.56 95 LEU A CA 1
ATOM 692 C C . LEU A 1 95 ? -2.181 -0.276 -16.069 1.00 96.56 95 LEU A C 1
ATOM 694 O O . LEU A 1 95 ? -1.670 -1.024 -15.240 1.00 96.56 95 LEU A O 1
ATOM 698 N N . ALA A 1 96 ? -3.490 -0.304 -16.327 1.00 97.56 96 ALA A N 1
ATOM 699 C CA . ALA A 1 96 ? -4.424 -1.165 -15.620 1.00 97.56 96 ALA A CA 1
ATOM 700 C C . ALA A 1 96 ? -4.050 -2.654 -15.763 1.00 97.56 96 ALA A C 1
ATOM 702 O O . ALA A 1 96 ? -3.871 -3.180 -16.869 1.00 97.56 96 ALA A O 1
ATOM 703 N N . GLY A 1 97 ? -3.923 -3.329 -14.617 1.00 97.56 97 GLY A N 1
ATOM 704 C CA . GLY A 1 97 ? -3.555 -4.743 -14.533 1.00 97.56 97 GLY A CA 1
ATOM 705 C C . GLY A 1 97 ? -2.117 -5.065 -14.939 1.00 97.56 97 GLY A C 1
ATOM 706 O O . GLY A 1 97 ? -1.816 -6.241 -15.142 1.00 97.56 97 GLY A O 1
ATOM 707 N N . LEU A 1 98 ? -1.247 -4.062 -15.092 1.00 98.19 98 LEU A N 1
ATOM 708 C CA . LEU A 1 98 ? 0.179 -4.254 -15.343 1.00 98.19 98 LEU A CA 1
ATOM 709 C C . LEU A 1 98 ? 0.981 -4.063 -14.053 1.00 98.19 98 LEU A C 1
ATOM 711 O O . LEU A 1 98 ? 0.674 -3.176 -13.261 1.00 98.19 98 LEU A O 1
ATOM 715 N N . ILE A 1 99 ? 2.016 -4.881 -13.864 1.00 96.62 99 ILE A N 1
ATOM 716 C CA . ILE A 1 99 ? 2.975 -4.757 -12.759 1.00 96.62 99 ILE A CA 1
ATOM 717 C C . ILE A 1 99 ? 4.397 -5.031 -13.259 1.00 96.62 99 ILE A C 1
ATOM 719 O O . ILE A 1 99 ? 4.628 -6.005 -13.980 1.00 96.62 99 ILE A O 1
ATOM 723 N N . GLU A 1 100 ? 5.354 -4.174 -12.897 1.00 94.25 100 GLU A N 1
ATOM 724 C CA . GLU A 1 100 ? 6.778 -4.409 -13.160 1.00 94.25 100 GLU A CA 1
ATOM 725 C C . GLU A 1 100 ? 7.391 -5.266 -12.042 1.00 94.25 100 GLU A C 1
ATOM 727 O O . GLU A 1 100 ? 7.490 -4.849 -10.887 1.00 94.25 100 GLU A O 1
ATOM 732 N N . VAL A 1 101 ? 7.878 -6.455 -12.398 1.00 93.94 101 VAL A N 1
ATOM 733 C CA . VAL A 1 101 ? 8.648 -7.326 -11.506 1.00 93.94 101 VAL A CA 1
ATOM 734 C C . VAL A 1 101 ? 10.113 -7.273 -11.928 1.00 93.94 101 VAL A C 1
ATOM 736 O O . VAL A 1 101 ? 10.510 -7.826 -12.957 1.00 93.94 101 VAL A O 1
ATOM 739 N N . ARG A 1 102 ? 10.948 -6.579 -11.146 1.00 88.31 102 ARG A N 1
ATOM 740 C CA . ARG A 1 102 ? 12.374 -6.408 -11.471 1.00 88.31 102 ARG A CA 1
ATOM 741 C C . ARG A 1 102 ? 13.084 -7.757 -11.548 1.00 88.31 102 ARG A C 1
ATOM 743 O O . ARG A 1 102 ? 12.945 -8.594 -10.668 1.00 88.31 102 ARG A O 1
ATOM 750 N N . GLY A 1 103 ? 13.867 -7.946 -12.608 1.00 92.44 103 GLY A N 1
ATOM 751 C CA . GLY A 1 103 ? 14.524 -9.224 -12.904 1.00 92.44 103 GLY A CA 1
ATOM 752 C C . GLY A 1 103 ? 13.634 -10.242 -13.628 1.00 92.44 103 GLY A C 1
ATOM 753 O O . GLY A 1 103 ? 14.151 -11.263 -14.067 1.00 92.44 103 GLY A O 1
ATOM 754 N N . VAL A 1 104 ? 12.338 -9.954 -13.806 1.00 96.00 104 VAL A N 1
ATOM 755 C CA . VAL A 1 104 ? 11.390 -10.801 -14.552 1.00 96.00 104 VAL A CA 1
ATOM 756 C C . VAL A 1 104 ? 10.828 -10.060 -15.770 1.00 96.00 104 VAL A C 1
ATOM 758 O O . VAL A 1 104 ? 10.921 -10.564 -16.885 1.00 96.00 104 VAL A O 1
ATOM 761 N N . GLY A 1 105 ? 10.284 -8.854 -15.588 1.00 95.06 105 GLY A N 1
ATOM 762 C CA . GLY A 1 105 ? 9.687 -8.036 -16.648 1.00 95.06 105 GLY A CA 1
ATOM 763 C C . GLY A 1 105 ? 8.341 -7.427 -16.247 1.00 95.06 105 GLY A C 1
ATOM 764 O O . GLY A 1 105 ? 7.988 -7.396 -15.071 1.00 95.06 105 GLY A O 1
ATOM 765 N N . ILE A 1 106 ? 7.586 -6.939 -17.233 1.00 96.88 106 ILE A N 1
ATOM 766 C CA . ILE A 1 106 ? 6.227 -6.413 -17.035 1.00 96.88 106 ILE A CA 1
ATOM 767 C C . ILE A 1 106 ? 5.229 -7.554 -17.229 1.00 96.88 106 ILE A C 1
ATOM 769 O O . ILE A 1 106 ? 5.206 -8.187 -18.285 1.00 96.88 106 ILE A O 1
ATOM 773 N N . LEU A 1 107 ? 4.397 -7.799 -16.221 1.00 97.38 107 LEU A N 1
ATOM 774 C CA . LEU A 1 107 ? 3.400 -8.866 -16.213 1.00 97.38 107 LEU A CA 1
ATOM 775 C C . LEU A 1 107 ? 1.986 -8.290 -16.248 1.00 97.38 107 LEU A C 1
ATOM 777 O O . LEU A 1 107 ? 1.744 -7.182 -15.769 1.00 97.38 107 LEU A O 1
ATOM 781 N N . ARG A 1 108 ? 1.044 -9.070 -16.788 1.00 97.81 108 ARG A N 1
ATOM 782 C CA . ARG A 1 108 ? -0.392 -8.800 -16.678 1.00 97.81 108 ARG A CA 1
ATOM 783 C C . ARG A 1 108 ? -0.994 -9.690 -15.595 1.00 97.81 108 ARG A C 1
ATOM 785 O O . ARG A 1 108 ? -0.716 -10.885 -15.567 1.00 97.81 108 ARG A O 1
ATOM 792 N N . THR A 1 109 ? -1.835 -9.117 -14.745 1.00 96.44 109 THR A N 1
ATOM 793 C CA . THR A 1 109 ? -2.474 -9.805 -13.616 1.00 96.44 109 THR A CA 1
ATOM 794 C C . THR A 1 109 ? -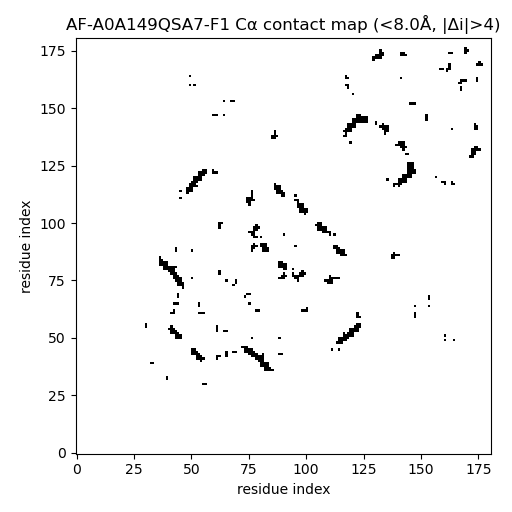3.944 -9.410 -13.483 1.00 96.44 109 THR A C 1
ATOM 796 O O . THR A 1 109 ? -4.399 -8.434 -14.087 1.00 96.44 109 THR A O 1
ATOM 799 N N . SER A 1 110 ? -4.687 -10.169 -12.679 1.00 95.88 110 SER A N 1
ATOM 800 C CA . SER A 1 110 ? -5.978 -9.733 -12.151 1.00 95.88 110 SER A CA 1
ATOM 801 C C . SER A 1 110 ? -5.795 -8.466 -11.316 1.00 95.88 110 SER A C 1
ATOM 803 O O . SER A 1 110 ? -4.802 -8.320 -10.599 1.00 95.88 110 SER A O 1
ATOM 805 N N . PHE A 1 111 ? -6.751 -7.550 -11.423 1.00 98.19 111 PHE A N 1
ATOM 806 C CA . PHE A 1 111 ? -6.735 -6.272 -10.724 1.00 98.19 111 PHE A CA 1
ATOM 807 C C . PHE A 1 111 ? -8.164 -5.826 -10.410 1.00 98.19 111 PHE A C 1
ATOM 809 O O . PHE A 1 111 ? -9.118 -6.273 -11.051 1.00 98.19 111 PHE A O 1
ATOM 816 N N . VAL A 1 112 ? -8.299 -4.920 -9.447 1.00 98.38 112 VAL A N 1
ATOM 817 C CA . VAL A 1 112 ? -9.548 -4.211 -9.153 1.00 98.38 112 VAL A CA 1
ATOM 818 C C . VAL A 1 112 ? -9.478 -2.794 -9.714 1.00 98.38 112 VAL A C 1
ATOM 820 O O . VAL A 1 112 ? -8.427 -2.156 -9.719 1.00 98.38 112 VAL A O 1
ATOM 823 N N . THR A 1 113 ? -10.602 -2.283 -10.212 1.00 97.69 113 THR A N 1
ATOM 824 C CA . THR A 1 113 ? -10.642 -0.993 -10.920 1.00 97.69 113 THR A CA 1
ATOM 825 C C . THR A 1 113 ? -10.388 0.200 -10.009 1.00 97.69 113 THR A C 1
ATOM 827 O O . THR A 1 113 ? -9.872 1.221 -10.461 1.00 97.69 113 THR A O 1
ATOM 830 N N . ASN A 1 114 ? -10.783 0.093 -8.740 1.00 97.88 114 ASN A N 1
ATOM 831 C CA . ASN A 1 114 ? -10.539 1.107 -7.731 1.00 97.88 114 ASN A CA 1
ATOM 832 C C . ASN A 1 114 ? -10.586 0.523 -6.312 1.00 97.88 114 ASN A C 1
ATOM 834 O O . ASN A 1 114 ? -11.061 -0.594 -6.102 1.00 97.88 114 ASN A O 1
ATOM 838 N N . ALA A 1 115 ? -10.084 1.295 -5.350 1.00 98.44 115 ALA A N 1
ATOM 839 C CA . ALA A 1 115 ? -10.183 1.002 -3.924 1.00 98.44 115 ALA A CA 1
ATOM 840 C C . ALA A 1 115 ? -10.183 2.295 -3.100 1.00 98.44 115 ALA A C 1
ATOM 842 O O . ALA A 1 115 ? -9.573 3.290 -3.494 1.00 98.44 115 ALA A O 1
ATOM 843 N N . THR A 1 116 ? -10.826 2.285 -1.930 1.00 98.31 116 THR A N 1
ATOM 844 C CA . THR A 1 116 ? -10.754 3.415 -0.991 1.00 98.31 116 THR A CA 1
ATOM 845 C C . THR A 1 116 ? -9.479 3.309 -0.165 1.00 98.31 116 THR A C 1
ATOM 847 O O . THR A 1 116 ? -9.326 2.380 0.621 1.00 98.31 116 THR A O 1
ATOM 850 N N . VAL A 1 117 ? -8.558 4.260 -0.304 1.00 98.31 117 VAL A N 1
ATOM 851 C CA . VAL A 1 117 ? -7.300 4.297 0.446 1.00 98.31 117 VAL A CA 1
ATOM 852 C C . VAL A 1 117 ? -7.589 4.527 1.929 1.00 98.31 117 VAL A C 1
ATOM 854 O O . VAL A 1 117 ? -8.016 5.602 2.344 1.00 98.31 117 VAL A O 1
ATOM 857 N N . ARG A 1 118 ? -7.327 3.506 2.749 1.00 98.25 118 ARG A N 1
ATOM 858 C CA . ARG A 1 118 ? -7.434 3.575 4.217 1.00 98.25 118 ARG A CA 1
ATOM 859 C C . ARG A 1 118 ? -6.083 3.766 4.889 1.00 98.25 118 ARG A C 1
ATOM 861 O O . ARG A 1 118 ? -5.997 4.363 5.964 1.00 98.25 118 ARG A O 1
ATOM 868 N N . LEU A 1 119 ? -5.034 3.267 4.241 1.00 98.44 119 LEU A N 1
ATOM 869 C CA . LEU A 1 119 ? -3.673 3.254 4.751 1.00 98.44 119 LEU A CA 1
ATOM 870 C C . LEU A 1 119 ? -2.707 3.735 3.668 1.00 98.44 119 LEU A C 1
ATOM 872 O O . LEU A 1 119 ? -2.727 3.242 2.543 1.00 98.44 119 LEU A O 1
ATOM 876 N N . ARG A 1 120 ? -1.804 4.644 4.026 1.00 98.00 120 ARG A N 1
ATOM 877 C CA . ARG A 1 120 ? -0.646 5.013 3.215 1.00 98.00 120 ARG A CA 1
ATOM 878 C C . ARG A 1 120 ? 0.636 4.561 3.901 1.00 98.00 120 ARG A C 1
ATOM 880 O O . ARG A 1 120 ? 0.895 4.888 5.055 1.00 98.00 120 ARG A O 1
ATOM 887 N N . VAL A 1 121 ? 1.469 3.838 3.167 1.00 97.56 121 VAL A N 1
ATOM 888 C CA . VAL A 1 121 ? 2.792 3.394 3.599 1.00 97.56 121 VAL A CA 1
ATOM 889 C C . VAL A 1 121 ? 3.847 4.198 2.850 1.00 97.56 121 VAL A C 1
ATOM 891 O O . VAL A 1 121 ? 3.927 4.163 1.624 1.00 97.56 121 VAL A O 1
ATOM 894 N N . CYS A 1 122 ? 4.668 4.928 3.591 1.00 95.50 122 CYS A N 1
ATOM 895 C CA . CYS A 1 122 ? 5.820 5.663 3.095 1.00 95.50 122 CYS A CA 1
ATOM 896 C C . CYS A 1 122 ? 7.084 4.841 3.355 1.00 95.50 122 CYS A C 1
ATOM 898 O O . CYS A 1 122 ? 7.498 4.673 4.503 1.00 95.50 122 CYS A O 1
ATOM 900 N N . LEU A 1 123 ? 7.698 4.334 2.289 1.00 95.12 123 LEU A N 1
ATOM 901 C CA . LEU A 1 123 ? 8.938 3.573 2.356 1.00 95.12 123 LEU A CA 1
ATOM 902 C C . LEU A 1 123 ? 10.133 4.504 2.538 1.00 95.12 123 LEU A C 1
ATOM 904 O O . LEU A 1 123 ? 10.323 5.443 1.760 1.00 95.12 123 LEU A O 1
ATOM 908 N N . GLY A 1 124 ? 10.939 4.225 3.556 1.00 88.44 124 GLY A N 1
ATOM 909 C CA . GLY A 1 124 ? 12.156 4.965 3.868 1.00 88.44 124 GLY A CA 1
ATOM 910 C C . GLY A 1 124 ? 12.756 4.525 5.198 1.00 88.44 124 GLY A C 1
ATOM 911 O O . GLY A 1 124 ? 12.279 3.576 5.814 1.00 88.44 124 GLY A O 1
ATOM 912 N N . GLU A 1 125 ? 13.793 5.233 5.628 1.00 79.44 125 GLU A N 1
ATOM 913 C CA . GLU A 1 125 ? 14.452 5.002 6.915 1.00 79.44 125 GLU A CA 1
ATOM 914 C C . GLU A 1 125 ? 13.649 5.596 8.077 1.00 79.44 125 GLU A C 1
ATOM 916 O O . GLU A 1 125 ? 12.892 6.557 7.898 1.00 79.44 125 GLU A O 1
ATOM 921 N N . GLY A 1 126 ? 13.845 5.048 9.278 1.00 75.62 126 GLY A N 1
ATOM 922 C CA . GLY A 1 126 ? 13.280 5.604 10.504 1.00 75.62 126 GLY A CA 1
ATOM 923 C C . GLY A 1 126 ? 11.874 5.091 10.781 1.00 75.62 126 GLY A C 1
ATOM 924 O O . GLY A 1 126 ? 10.910 5.856 10.758 1.00 75.62 126 GLY A O 1
ATOM 925 N N . GLN A 1 127 ? 11.759 3.793 11.067 1.00 83.38 127 GLN A N 1
ATOM 926 C CA . GLN A 1 127 ? 10.547 3.195 11.624 1.00 83.38 127 GLN A CA 1
ATOM 927 C C . GLN A 1 127 ? 10.604 3.223 13.169 1.00 83.38 127 GLN A C 1
ATOM 929 O O . GLN A 1 127 ? 11.169 2.310 13.777 1.00 83.38 127 GLN A O 1
ATOM 934 N N . PRO A 1 128 ? 10.040 4.247 13.843 1.00 86.38 128 PRO A N 1
ATOM 935 C CA . PRO A 1 128 ? 10.058 4.315 15.302 1.00 86.38 128 PRO A CA 1
ATOM 936 C C . PRO A 1 128 ? 9.256 3.166 15.923 1.00 86.38 128 PRO A C 1
ATOM 938 O O . PRO A 1 128 ? 8.280 2.680 15.348 1.00 86.38 128 PRO A O 1
ATOM 941 N N . ARG A 1 129 ? 9.629 2.769 17.148 1.00 89.50 129 ARG A N 1
ATOM 942 C CA . ARG A 1 129 ? 8.908 1.737 17.915 1.00 89.50 129 ARG A CA 1
ATOM 943 C C . ARG A 1 129 ? 7.428 2.086 18.098 1.00 89.50 129 ARG A C 1
ATOM 945 O O . ARG A 1 129 ? 6.584 1.202 17.973 1.00 89.50 129 ARG A O 1
ATOM 952 N N . LEU A 1 130 ? 7.137 3.349 18.407 1.00 92.19 130 LEU A N 1
ATOM 953 C CA . LEU A 1 130 ? 5.787 3.901 18.468 1.00 92.19 130 LEU A CA 1
ATOM 954 C C . LEU A 1 130 ? 5.719 5.087 17.492 1.00 92.19 130 LEU A C 1
ATOM 956 O O . LEU A 1 130 ? 6.396 6.086 17.731 1.00 92.19 130 LEU A O 1
ATOM 960 N N . PRO A 1 131 ? 4.985 4.974 16.373 1.00 91.94 131 PRO A N 1
ATOM 961 C CA . PRO A 1 131 ? 4.885 6.050 15.396 1.00 91.94 131 PRO A CA 1
ATOM 962 C C . PRO A 1 131 ? 3.981 7.179 15.884 1.00 91.94 131 PRO A C 1
ATOM 964 O O . PRO A 1 131 ? 2.970 6.938 16.545 1.00 91.94 131 PRO A O 1
ATOM 967 N N . GLU A 1 132 ? 4.323 8.403 15.493 1.00 88.50 132 GLU A N 1
ATOM 968 C CA . GLU A 1 132 ? 3.464 9.569 15.679 1.00 88.50 132 GLU A CA 1
ATOM 969 C C . GLU A 1 132 ? 2.183 9.455 14.844 1.00 88.50 132 GLU A C 1
ATOM 971 O O . GLU A 1 132 ? 2.141 8.796 13.799 1.00 88.50 132 GLU A O 1
ATOM 976 N N . ARG A 1 133 ? 1.130 10.131 15.306 1.00 90.50 133 ARG A N 1
ATOM 977 C CA . ARG A 1 133 ? -0.133 10.247 14.577 1.00 90.50 133 ARG A CA 1
ATOM 978 C C . ARG A 1 133 ? 0.088 11.050 13.303 1.00 90.50 133 ARG A C 1
ATOM 980 O O . ARG A 1 133 ? 0.541 12.191 13.352 1.00 90.50 133 ARG A O 1
ATOM 987 N N . CYS A 1 134 ? -0.263 10.471 12.161 1.00 89.56 134 CYS A N 1
ATOM 988 C CA . CYS A 1 134 ? -0.103 11.134 10.875 1.00 89.56 134 CYS A CA 1
ATOM 989 C C . CYS A 1 134 ? -1.207 10.698 9.911 1.00 89.56 134 CYS A C 1
ATOM 991 O O . CYS A 1 134 ? -1.498 9.506 9.772 1.00 89.56 134 CYS A O 1
ATOM 993 N N . ARG A 1 135 ? -1.828 11.678 9.251 1.00 92.44 135 ARG A N 1
ATOM 994 C CA . ARG A 1 135 ? -2.871 11.475 8.245 1.00 92.44 135 ARG A CA 1
ATOM 995 C C . ARG A 1 135 ? -2.394 12.021 6.916 1.00 92.44 135 ARG A C 1
ATOM 997 O O . ARG A 1 135 ? -1.778 13.084 6.859 1.00 92.44 135 ARG A O 1
ATOM 1004 N N . ASP A 1 136 ? -2.718 11.298 5.859 1.00 92.12 136 ASP A N 1
ATOM 1005 C CA . ASP A 1 136 ? -2.489 11.762 4.507 1.00 92.12 136 ASP A CA 1
ATOM 1006 C C . ASP A 1 136 ? -3.422 12.950 4.218 1.00 92.12 136 ASP A C 1
ATOM 1008 O O . ASP A 1 136 ? -4.638 12.807 4.370 1.00 92.12 136 ASP A O 1
ATOM 1012 N N . PRO A 1 137 ? -2.895 14.120 3.821 1.00 87.50 137 PRO A N 1
ATOM 1013 C CA . PRO A 1 137 ? -3.713 15.320 3.680 1.00 87.50 137 PRO A CA 1
ATOM 1014 C C . PRO A 1 137 ? -4.638 15.301 2.453 1.00 87.50 137 PRO A C 1
ATOM 1016 O O . PRO A 1 137 ? -5.530 16.142 2.377 1.00 87.50 137 PRO A O 1
ATOM 1019 N N . TRP A 1 138 ? -4.462 14.368 1.511 1.00 86.81 138 TRP A N 1
ATOM 1020 C CA . TRP A 1 138 ? -5.317 14.231 0.326 1.00 86.81 138 TRP A CA 1
ATOM 1021 C C . TRP A 1 138 ? -6.399 13.169 0.511 1.00 86.81 138 TRP A C 1
ATOM 1023 O O . TRP A 1 138 ? -7.561 13.401 0.199 1.00 86.81 138 TRP A O 1
ATOM 1033 N N . THR A 1 139 ? -6.019 12.007 1.037 1.00 92.50 139 THR A N 1
ATOM 1034 C CA . THR A 1 139 ? -6.906 10.839 1.160 1.00 92.50 139 THR A CA 1
ATOM 1035 C C . THR A 1 139 ? -7.530 10.703 2.552 1.00 92.50 139 THR A C 1
ATOM 1037 O O . THR A 1 139 ? -8.506 9.978 2.718 1.00 92.50 139 THR A O 1
ATOM 1040 N N . GLY A 1 140 ? -6.960 11.347 3.578 1.00 93.75 140 GLY A N 1
ATOM 1041 C CA . GLY A 1 140 ? -7.338 11.151 4.984 1.00 93.75 140 GLY A CA 1
ATOM 1042 C C . GLY A 1 140 ? -6.871 9.815 5.5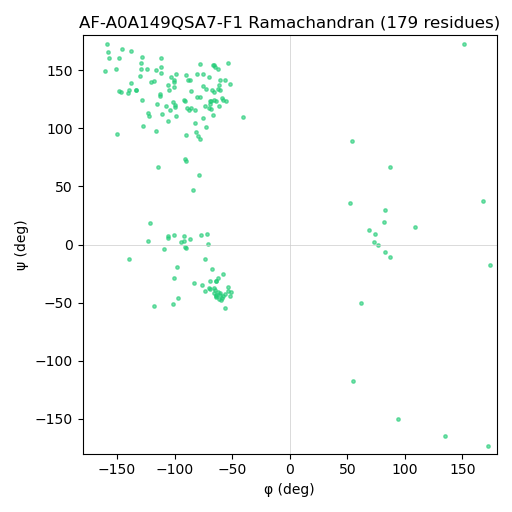85 1.00 93.75 140 GLY A C 1
ATOM 1043 O O . GLY A 1 140 ? -7.150 9.522 6.753 1.00 93.75 140 GLY A O 1
ATOM 1044 N N . ALA A 1 141 ? -6.151 8.995 4.816 1.00 96.44 141 ALA A N 1
ATOM 1045 C CA . ALA A 1 141 ? -5.647 7.697 5.248 1.00 96.44 141 ALA A CA 1
ATOM 1046 C C . ALA A 1 141 ? -4.668 7.811 6.428 1.00 96.44 141 ALA A C 1
ATOM 1048 O O . ALA A 1 141 ? -3.949 8.804 6.559 1.00 96.44 141 ALA A O 1
ATOM 1049 N N . VAL A 1 142 ? -4.592 6.776 7.275 1.00 96.88 142 VAL A N 1
ATOM 1050 C CA . VAL A 1 142 ? -3.499 6.664 8.264 1.00 96.88 142 VAL A CA 1
ATOM 1051 C C . VAL A 1 142 ? -2.174 6.573 7.512 1.00 96.88 142 VAL A C 1
ATOM 1053 O O . VAL A 1 142 ? -2.080 5.829 6.538 1.00 96.88 142 VAL A O 1
ATOM 1056 N N . MET A 1 143 ? -1.141 7.279 7.968 1.00 95.12 143 MET A N 1
ATOM 1057 C CA . MET A 1 143 ? 0.201 7.180 7.397 1.00 95.12 143 MET A CA 1
ATOM 1058 C C . MET A 1 143 ? 1.142 6.381 8.292 1.00 95.12 143 MET A C 1
ATOM 1060 O O . MET A 1 143 ? 1.255 6.636 9.488 1.00 95.12 143 MET A O 1
ATOM 1064 N N . LEU A 1 144 ? 1.879 5.451 7.685 1.00 94.75 144 LEU A N 1
ATOM 1065 C CA . LEU A 1 144 ? 2.980 4.731 8.317 1.00 94.75 144 LEU A CA 1
ATOM 1066 C C . LEU A 1 144 ? 4.277 4.960 7.558 1.00 94.75 144 LEU A C 1
ATOM 1068 O O . LEU A 1 144 ? 4.301 4.907 6.331 1.00 94.75 144 LEU A O 1
ATOM 1072 N N . ARG A 1 145 ? 5.375 5.126 8.294 1.00 94.06 145 ARG A N 1
ATOM 10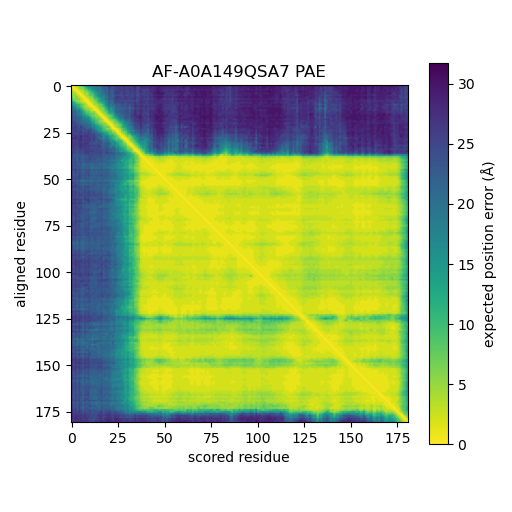73 C CA . ARG A 1 145 ? 6.728 5.044 7.744 1.00 94.06 145 ARG A CA 1
ATOM 1074 C C . ARG A 1 145 ? 7.298 3.670 8.055 1.00 94.06 145 ARG A C 1
ATOM 1076 O O . ARG A 1 145 ? 7.395 3.310 9.225 1.00 94.06 145 ARG A O 1
ATOM 1083 N N . LEU A 1 146 ? 7.619 2.900 7.020 1.00 94.38 146 LEU A N 1
ATOM 1084 C CA . LEU A 1 146 ? 8.116 1.532 7.160 1.00 94.38 146 LEU A CA 1
ATOM 1085 C C . LEU A 1 146 ? 9.386 1.344 6.338 1.00 94.38 146 LEU A C 1
ATOM 1087 O O . LEU A 1 146 ? 9.499 1.848 5.220 1.00 94.38 146 LEU A O 1
ATOM 1091 N N . GLU A 1 147 ? 10.297 0.539 6.867 1.00 92.00 147 GLU A N 1
ATOM 1092 C CA . GLU A 1 147 ? 11.459 0.084 6.119 1.00 92.00 147 GLU A CA 1
ATOM 1093 C C . GLU A 1 147 ? 11.055 -1.101 5.214 1.00 92.00 147 GLU A C 1
ATOM 1095 O O . GLU A 1 147 ? 10.467 -2.085 5.682 1.00 92.00 147 GLU A O 1
ATOM 1100 N N . PRO A 1 148 ? 11.343 -1.052 3.901 1.00 84.06 148 PRO A N 1
ATOM 1101 C CA . PRO A 1 148 ? 10.848 -2.042 2.938 1.00 84.06 148 PRO A CA 1
ATOM 1102 C C . PRO A 1 148 ? 11.382 -3.460 3.183 1.00 84.06 148 PRO A C 1
ATOM 1104 O O . PRO A 1 148 ? 10.686 -4.440 2.897 1.00 84.06 148 PRO A O 1
ATOM 1107 N N . GLY A 1 149 ? 12.605 -3.573 3.705 1.00 85.19 149 GLY A N 1
ATOM 1108 C CA . GLY A 1 149 ? 13.269 -4.841 4.013 1.00 85.19 149 GLY A CA 1
ATOM 1109 C C . GLY A 1 149 ? 13.023 -5.358 5.431 1.00 85.19 149 GLY A C 1
ATOM 1110 O O . GLY A 1 149 ? 13.491 -6.445 5.760 1.00 85.19 149 GLY A O 1
ATOM 1111 N N . PHE A 1 150 ? 12.306 -4.611 6.277 1.00 88.12 150 PHE A N 1
ATOM 1112 C CA . PHE A 1 150 ? 12.137 -4.994 7.673 1.00 88.12 150 PHE A CA 1
ATOM 1113 C C . PHE A 1 150 ? 11.321 -6.300 7.801 1.00 88.12 150 PHE A C 1
ATOM 1115 O O . PHE A 1 150 ? 10.238 -6.425 7.212 1.00 88.12 150 PHE A O 1
ATOM 1122 N N . PRO A 1 151 ? 11.782 -7.293 8.587 1.00 89.50 151 PRO A N 1
ATOM 1123 C CA . PRO A 1 151 ? 11.046 -8.536 8.786 1.00 89.50 151 PRO A CA 1
ATOM 1124 C C . PRO A 1 151 ? 9.618 -8.307 9.301 1.00 89.50 151 PRO A C 1
ATOM 1126 O O . PRO A 1 151 ? 9.383 -7.698 10.349 1.00 89.50 151 PRO A O 1
ATOM 1129 N N . GLY A 1 152 ? 8.632 -8.816 8.562 1.00 92.06 152 GLY A N 1
ATOM 1130 C CA . GLY A 1 152 ? 7.218 -8.678 8.911 1.00 92.06 152 GLY A CA 1
ATOM 1131 C C . GLY A 1 152 ? 6.580 -7.344 8.504 1.00 92.06 152 GLY A C 1
ATOM 1132 O O . GLY A 1 152 ? 5.531 -6.999 9.047 1.00 92.06 152 GLY A O 1
ATOM 1133 N N . THR A 1 153 ? 7.158 -6.585 7.565 1.00 95.06 153 THR A N 1
ATOM 1134 C CA . THR A 1 153 ? 6.508 -5.390 6.983 1.00 95.06 153 THR A CA 1
ATOM 1135 C C . THR A 1 153 ? 5.098 -5.696 6.468 1.00 95.06 153 THR A C 1
ATOM 1137 O O . THR A 1 153 ? 4.158 -4.985 6.816 1.00 95.06 153 THR A O 1
ATOM 1140 N N . VAL A 1 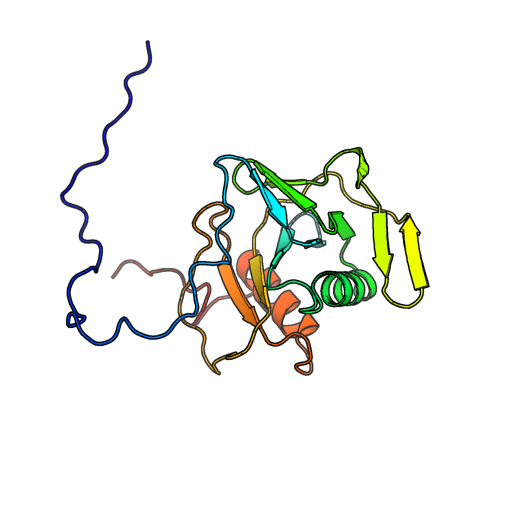154 ? 4.903 -6.811 5.754 1.00 97.12 154 VAL A N 1
ATOM 1141 C CA . VAL A 1 154 ? 3.573 -7.268 5.299 1.00 97.12 154 VAL A CA 1
ATOM 1142 C C . VAL A 1 154 ? 2.606 -7.477 6.473 1.00 97.12 154 VAL A C 1
ATOM 1144 O O . VAL A 1 154 ? 1.467 -7.013 6.436 1.00 97.12 154 VAL A O 1
ATOM 1147 N N . ALA A 1 155 ? 3.060 -8.118 7.554 1.00 96.94 155 ALA A N 1
ATOM 1148 C CA . ALA A 1 155 ? 2.235 -8.355 8.738 1.00 96.94 155 ALA A CA 1
ATOM 1149 C C . ALA A 1 155 ? 1.833 -7.045 9.437 1.00 96.94 155 ALA A C 1
ATOM 1151 O O . ALA A 1 155 ? 0.684 -6.901 9.855 1.00 96.94 155 ALA A O 1
ATOM 1152 N N . ARG A 1 156 ? 2.743 -6.064 9.511 1.00 96.50 156 ARG A N 1
ATOM 1153 C CA . ARG A 1 156 ? 2.452 -4.727 10.054 1.00 96.50 156 ARG A CA 1
ATOM 1154 C C . ARG A 1 156 ? 1.419 -3.983 9.219 1.00 96.50 156 ARG A C 1
ATOM 1156 O O . ARG A 1 156 ? 0.499 -3.408 9.787 1.00 96.50 156 ARG A O 1
ATOM 1163 N N . ILE A 1 157 ? 1.538 -4.039 7.893 1.00 97.75 157 ILE A N 1
ATOM 1164 C CA . ILE A 1 157 ? 0.569 -3.428 6.975 1.00 97.75 157 ILE A CA 1
ATOM 1165 C C . ILE A 1 157 ? -0.808 -4.058 7.166 1.00 97.75 157 ILE A C 1
ATOM 1167 O O . ILE A 1 157 ? -1.785 -3.336 7.340 1.00 97.75 157 ILE A O 1
ATOM 1171 N N . ARG A 1 158 ? -0.894 -5.394 7.234 1.00 97.88 158 ARG A N 1
ATOM 1172 C CA . ARG A 1 158 ? -2.162 -6.088 7.506 1.00 97.88 158 ARG A CA 1
ATOM 1173 C C . ARG A 1 158 ? -2.760 -5.712 8.860 1.00 97.88 158 ARG A C 1
ATOM 1175 O O . ARG A 1 158 ? -3.965 -5.502 8.941 1.00 97.88 158 ARG A O 1
ATO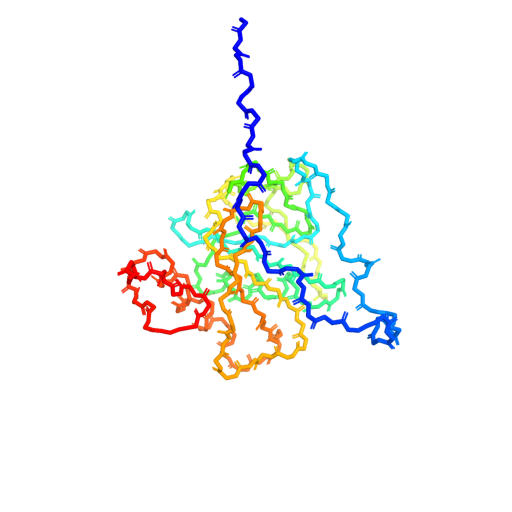M 1182 N N . ALA A 1 159 ? -1.949 -5.639 9.914 1.00 97.12 159 ALA A N 1
ATOM 1183 C CA . ALA A 1 159 ? -2.419 -5.250 11.243 1.00 97.12 159 ALA A CA 1
ATOM 1184 C C . ALA A 1 159 ? -2.935 -3.803 11.263 1.00 97.12 159 ALA A C 1
ATOM 1186 O O . ALA A 1 159 ? -4.015 -3.545 11.789 1.00 97.12 159 ALA A O 1
ATOM 1187 N N . ALA A 1 160 ? -2.206 -2.878 10.638 1.00 97.31 160 ALA A N 1
ATOM 1188 C CA . ALA A 1 160 ? -2.611 -1.483 10.535 1.00 97.31 160 ALA A CA 1
ATOM 1189 C C . ALA A 1 160 ? -3.876 -1.306 9.690 1.00 97.31 160 ALA A C 1
ATOM 1191 O O . ALA A 1 160 ? -4.763 -0.557 10.083 1.00 97.31 160 ALA A O 1
ATOM 1192 N N . LEU A 1 161 ? -3.999 -2.020 8.567 1.00 98.06 161 LEU A N 1
ATOM 1193 C CA . LEU A 1 161 ? -5.200 -1.975 7.735 1.00 98.06 161 LEU A CA 1
ATOM 1194 C C . LEU A 1 161 ? -6.416 -2.516 8.494 1.00 98.06 161 LEU A C 1
ATOM 1196 O O . LEU A 1 161 ? -7.440 -1.848 8.539 1.00 98.06 161 LEU A O 1
ATOM 1200 N N . LYS A 1 162 ? -6.279 -3.653 9.193 1.00 97.38 162 LYS A N 1
ATOM 1201 C CA . LYS A 1 162 ? -7.323 -4.168 10.098 1.00 97.38 162 LYS A CA 1
ATOM 1202 C C . LYS A 1 162 ? -7.756 -3.127 11.128 1.00 97.38 162 LYS A C 1
ATOM 1204 O O . LYS A 1 162 ? -8.946 -3.025 11.409 1.00 97.38 162 LYS A O 1
ATOM 1209 N N . ALA A 1 163 ? -6.814 -2.359 11.674 1.00 96.94 163 ALA A N 1
ATOM 1210 C CA . ALA A 1 163 ? -7.125 -1.292 12.617 1.00 96.94 163 ALA A CA 1
ATOM 1211 C C . ALA A 1 163 ? -7.833 -0.101 11.946 1.00 96.94 163 ALA A C 1
ATOM 1213 O O . ALA A 1 163 ? -8.768 0.462 12.503 1.00 96.94 163 ALA A O 1
ATOM 1214 N N . CYS A 1 164 ? -7.452 0.256 10.716 1.00 95.81 164 CYS A N 1
ATOM 1215 C CA . CYS A 1 164 ? -8.149 1.280 9.929 1.00 95.81 164 CYS A CA 1
ATOM 1216 C C . CYS A 1 164 ? -9.589 0.877 9.572 1.00 95.81 164 CYS A C 1
ATOM 1218 O O . CYS A 1 164 ? -10.452 1.744 9.477 1.00 95.81 164 CYS A O 1
ATOM 1220 N N . CYS A 1 165 ? -9.845 -0.421 9.399 1.00 94.50 165 CYS A N 1
ATOM 1221 C CA . CYS A 1 165 ? -11.162 -0.975 9.081 1.00 94.50 165 CYS A CA 1
ATOM 1222 C C . CYS A 1 165 ? -11.975 -1.379 10.329 1.00 94.50 165 CYS A C 1
ATOM 1224 O O . CYS A 1 165 ? -13.011 -2.024 10.198 1.00 94.50 165 CYS A O 1
ATOM 1226 N N . GLY A 1 166 ? -11.501 -1.062 11.542 1.00 93.19 166 GLY A N 1
ATOM 1227 C CA . GLY A 1 166 ? -12.207 -1.342 12.800 1.00 93.19 166 GLY A CA 1
ATOM 1228 C C . GLY A 1 166 ? -12.207 -2.808 13.249 1.00 93.19 166 GLY A C 1
ATOM 1229 O O . GLY A 1 166 ? -12.897 -3.160 14.197 1.00 93.19 166 GLY A O 1
ATOM 1230 N N . THR A 1 167 ? -11.436 -3.680 12.593 1.00 95.19 167 THR A N 1
ATOM 1231 C CA . THR A 1 167 ? -11.241 -5.069 13.049 1.00 95.19 167 THR A CA 1
ATOM 1232 C C . THR A 1 167 ? -10.276 -5.138 14.231 1.00 95.19 167 THR A C 1
ATOM 1234 O O . THR A 1 167 ? -10.438 -5.985 15.104 1.00 95.19 167 THR A O 1
ATOM 1237 N N . TYR A 1 168 ? -9.259 -4.270 14.245 1.00 95.62 168 TYR A N 1
ATOM 1238 C CA . TYR A 1 168 ? -8.382 -4.027 15.396 1.00 95.62 168 TYR A CA 1
ATOM 1239 C C . TYR A 1 168 ? -8.638 -2.618 15.943 1.00 95.62 168 TYR A C 1
ATOM 1241 O O . TYR A 1 168 ? -9.149 -1.754 15.233 1.00 95.62 168 TYR A O 1
ATOM 1249 N N . GLU A 1 169 ? -8.241 -2.377 17.188 1.00 94.12 169 GLU A N 1
ATOM 1250 C CA . GLU A 1 169 ? -8.365 -1.075 17.840 1.00 94.12 169 GLU A CA 1
ATOM 1251 C C . GLU A 1 169 ? -7.001 -0.380 17.944 1.00 94.12 169 GLU A C 1
ATOM 1253 O O . GLU A 1 169 ? -5.987 -0.997 18.283 1.00 94.12 169 GLU A O 1
ATOM 1258 N N . TRP A 1 170 ? -6.974 0.923 17.660 1.00 93.69 170 TRP A N 1
ATOM 1259 C CA . TRP A 1 170 ? -5.814 1.767 17.933 1.00 93.69 170 TRP A CA 1
ATOM 1260 C C . TRP A 1 170 ? -5.830 2.204 19.398 1.00 93.69 170 TRP A C 1
ATOM 1262 O O . TRP A 1 170 ? -6.572 3.110 19.754 1.00 93.69 170 TRP A O 1
ATOM 1272 N N . VAL A 1 171 ? -4.976 1.605 20.228 1.00 92.81 171 VAL A N 1
ATOM 1273 C CA . VAL A 1 171 ? -4.773 2.064 21.618 1.00 92.81 171 VAL A CA 1
ATOM 1274 C C . VAL A 1 171 ? -3.770 3.220 21.684 1.00 92.81 171 VAL A C 1
ATOM 1276 O O . VAL A 1 171 ? -3.881 4.096 22.530 1.00 92.81 171 VAL A O 1
ATOM 1279 N N . ALA A 1 172 ? -2.777 3.221 20.792 1.00 91.12 172 ALA A N 1
ATOM 1280 C CA . ALA A 1 172 ? -1.785 4.280 20.659 1.00 91.12 172 ALA A CA 1
ATOM 1281 C C . ALA A 1 172 ? -1.172 4.274 19.251 1.00 91.12 172 ALA A C 1
ATOM 1283 O O . ALA A 1 172 ? -1.176 3.252 18.554 1.00 91.12 172 ALA A O 1
ATOM 1284 N N . GLY A 1 173 ? -0.576 5.399 18.862 1.00 91.50 173 GLY A N 1
ATOM 1285 C CA . GLY A 1 173 ? 0.242 5.514 17.655 1.00 91.50 173 GLY A CA 1
ATOM 1286 C C . GLY A 1 173 ? -0.532 6.005 16.432 1.00 91.50 173 GLY A C 1
ATOM 1287 O O . GLY A 1 173 ? -1.480 6.770 16.550 1.00 91.50 173 GLY A O 1
ATOM 1288 N N . ALA A 1 174 ? -0.115 5.582 15.238 1.00 89.81 174 ALA A N 1
ATOM 1289 C CA . ALA A 1 174 ? -0.418 6.271 13.979 1.00 89.81 174 ALA A CA 1
ATOM 1290 C C . ALA A 1 174 ? -1.904 6.568 13.687 1.00 89.81 174 ALA A C 1
ATOM 1292 O O . ALA A 1 174 ? -2.203 7.606 13.096 1.00 89.81 174 ALA A O 1
ATOM 1293 N N . GLY A 1 175 ? -2.824 5.672 14.061 1.00 85.56 175 GLY A N 1
ATOM 1294 C CA . GLY A 1 175 ? -4.257 5.803 13.770 1.00 85.56 175 GLY A CA 1
ATOM 1295 C C . GLY A 1 175 ? -5.140 6.194 14.954 1.00 85.56 175 GLY A C 1
ATOM 1296 O O . GLY A 1 175 ? -6.357 6.207 14.798 1.00 85.56 175 GLY A O 1
ATOM 1297 N N . GLU A 1 176 ? -4.558 6.499 16.113 1.00 78.44 176 GLU A N 1
ATOM 1298 C CA . GLU A 1 176 ? -5.291 6.798 17.345 1.00 78.44 176 GLU A CA 1
ATOM 1299 C C . GLU A 1 176 ? -6.248 7.995 17.156 1.00 78.44 176 GLU A C 1
ATOM 1301 O O . GLU A 1 176 ? -5.839 9.088 16.740 1.00 78.44 176 GLU A O 1
ATOM 1306 N N . ASN A 1 177 ? -7.537 7.782 17.450 1.00 64.38 177 ASN A N 1
ATOM 1307 C CA . ASN A 1 177 ? -8.553 8.834 17.425 1.00 64.38 177 ASN A CA 1
ATOM 1308 C C . ASN A 1 177 ? -8.308 9.802 18.590 1.00 64.38 177 ASN A C 1
ATOM 1310 O O . ASN A 1 177 ? -7.858 9.405 19.664 1.00 64.38 177 ASN A O 1
ATOM 1314 N N . VAL A 1 178 ? -8.560 11.095 18.391 1.00 48.41 178 VAL A N 1
ATOM 1315 C CA . VAL A 1 178 ? -8.641 12.017 19.528 1.00 48.41 178 VAL A CA 1
ATOM 1316 C C . VAL A 1 178 ? -9.956 11.683 20.218 1.00 48.41 178 VAL A C 1
ATOM 1318 O O . VAL A 1 178 ? -11.016 12.023 19.704 1.00 48.41 178 VAL A O 1
ATOM 1321 N N . ALA A 1 179 ? -9.899 10.938 21.320 1.00 43.50 179 ALA A N 1
ATOM 1322 C CA . ALA A 1 179 ? -11.019 10.925 22.241 1.00 43.50 179 ALA A CA 1
ATOM 1323 C C . ALA A 1 179 ? -11.174 12.363 22.744 1.00 43.50 179 ALA A C 1
ATOM 1325 O O . ALA A 1 179 ? -10.223 12.933 23.284 1.00 43.50 179 ALA A O 1
ATOM 1326 N N . GLU A 1 180 ? -12.338 12.948 22.465 1.00 40.31 180 GLU A N 1
ATOM 1327 C CA . GLU A 1 180 ? -12.822 14.198 23.043 1.00 40.31 180 GLU A CA 1
ATOM 1328 C C . GLU A 1 180 ? -12.460 14.211 24.535 1.00 40.31 180 GLU A C 1
ATOM 1330 O O . GLU A 1 180 ? -12.956 13.391 25.305 1.00 40.31 180 GLU A O 1
ATOM 1335 N N . THR A 1 181 ? -11.516 15.071 24.917 1.00 36.31 181 THR A N 1
ATOM 1336 C CA . THR A 1 181 ? -11.197 15.371 26.316 1.00 36.31 181 THR A CA 1
ATOM 1337 C C . THR A 1 181 ? -11.509 16.833 26.545 1.00 36.31 181 THR A C 1
ATOM 1339 O O . THR A 1 181 ? -11.144 17.636 25.654 1.00 36.31 181 THR A O 1
#

pLDDT: mean 81.7, std 23.72, range [27.41, 98.81]

Radius of gyration: 17.85 Å; Cα contacts (8 Å, |Δi|>4): 326; chains: 1; bounding box: 45×45×46 Å

Mean predicted aligned error: 10.52 Å

Sequence (181 aa):
MVLLHVRDPSCPCPTQGLSPLLWRSQSIMSVLSFLPEGSVHACCVAWNGDGVLISGPPGSGKSELALRLMDVGFDLVADDRVLLDGAVASAPERLAGLIEVRGVGILRTSFVTNATVRLRVCLGEGQPRLPERCRDPWTGAVMLRLEPGFPGTVARIRAALKACCGTYEWVAGAGENVAET

Foldseek 3Di:
DDDDDDDDPPDDDPDDDDDPPPPPDPDDVPLDPDDQQDKHQWWWWADVQAIETEDEDPPQCRLVLNVVLVVVPIFGFFHRIWGDDQQKTHYDPVGPQWGQDPPPGIDGHGHDGIGGYQEYEYEDDDQDPAAAADADPRRRHFYGYDHSPDPCPSVVVVQVSCCSVVVDPDPGHHHDDPDDD

Secondary structure (DSSP, 8-state):
-PPP-PPPTT---------TTS--S--STTS--PPSSEEEE-EEEEETTEEEEEE-STTSSHHHHHHHHHTTTPEEEESSEEEEETTEEE--GGGTTEEEETTTEEEE--B-SEEEEEEEEEESS---SSPPP-B-TTT--EEEEE-TTSTTHHHHHHHHHHHHTTSS--SSSTT------